Protein AF-A0AAD9PZF3-F1 (afdb_monomer)

Secondary structure (DSSP, 8-state):
--HHHHHHHHHHHHHHHHHTT-HHHHHHHHGGGS-TTGGGT--SHHHHHHHHHHTTSSBTTB-HHHHHHHHHHT-HHHHHHHHHHHHHHHHHHHHHHHHHHHHHHHT-HHHHHHHHTT----GGGGSSHHHHHHHS-GGGHHHHHHHHHHTT-HHHHHHHHHHHHHHHHHHHHHHHHHHS--

Organism: Acropora cervicornis (NCBI:txid6130)

pLDDT: mean 83.44, std 11.53, range [38.38, 97.25]

Sequence (182 aa):
MSEVTYNDLLYRISKRIDKINALEHVLYVCRGKLPHGASDTIRDTRSLFEKLEESNYLGVGSLRVLKDVLKALKEWDLHEKVENFERLRGEYEKLRETVIRVLEELNDMERLKSAVGKRKIPKERKNDVRSLVNVLRTDCLDLFRGIFTELNNDELRTALEKYQNRRTQYEACEKEEGSLVT

Nearest PDB structures (foldseek):
  6p6b-assembly1_A  TM=8.224E-01  e=5.240E-02  Homo sapiens

Solvent-accessible surface area (backbone atoms only — not comparable to full-atom values): 10473 Å² total; per-residue (Å²): 106,56,72,67,59,45,52,52,52,51,48,52,52,35,53,50,39,61,74,68,68,38,54,68,60,46,50,61,75,40,54,91,58,48,63,90,74,44,73,83,71,49,86,49,57,64,57,46,49,52,50,22,37,78,62,68,49,31,47,96,91,34,58,64,53,58,44,55,47,24,58,75,70,66,38,56,72,63,33,51,50,53,51,53,52,52,49,52,31,52,52,46,51,52,51,52,53,53,51,38,51,56,49,51,74,66,65,51,63,66,60,51,50,55,72,58,50,88,59,95,65,62,76,83,40,66,79,46,61,59,47,39,50,68,70,53,50,88,88,39,57,70,54,53,51,51,52,32,62,77,64,70,36,63,67,60,45,52,54,51,50,55,50,50,54,53,51,51,51,52,56,48,59,57,49,58,55,61,64,75,74,113

Mean predicted aligned error: 7.64 Å

InterPro domains:
  IPR001875 Death effector domain [PF01335] (6-87)
  IPR001875 Death effector domain [PS50168] (5-84)
  IPR011029 Death-like domain superfamily [G3DSA:1.10.533.10] (5-91)
  IPR011029 Death-like domain superfamily [SSF47986] (6-87)

Radius of gyration: 19.86 Å; Cα contacts (8 Å, |Δi|>4): 115; chains: 1; bounding box: 48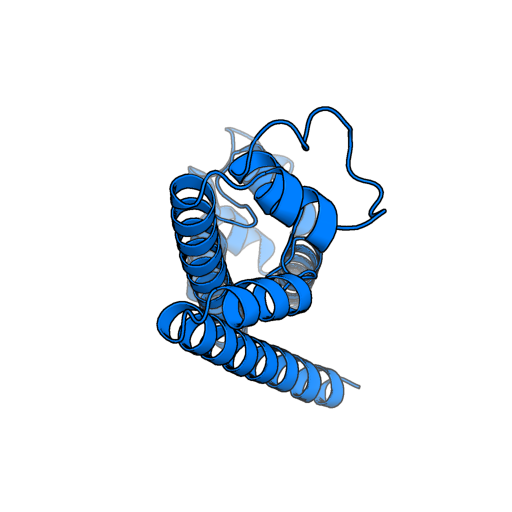×32×49 Å

Foldseek 3Di:
DDPVVVVVLLVVLQVVCVVVVCLVVLCVLCVVQAPPPLSVVDDGSVSVQVRSVVSVCDDQQHCVSVLSSCVSVVVVVSNVLSVLSNVLVVLVVVLLVVLLVVCVVVVCLVVVDVLVPPPPDPPVQSPGSNSSSVVVPPVCLVSVCVVCVVVVPVVSNVSSVVSVVSVVVSVVVVVVVVVVVD

Structure (mmCIF, N/CA/C/O backbone):
data_AF-A0AAD9PZF3-F1
#
_entry.id   AF-A0AAD9PZF3-F1
#
loop_
_atom_site.group_PDB
_atom_site.id
_atom_site.type_symbol
_atom_site.label_atom_id
_atom_site.label_alt_id
_atom_site.label_comp_id
_atom_site.label_asym_id
_atom_site.label_entity_id
_atom_site.label_seq_id
_atom_site.pdbx_PDB_ins_code
_atom_site.Cartn_x
_atom_site.Cartn_y
_atom_site.Cartn_z
_atom_site.occupancy
_atom_site.B_iso_or_equiv
_atom_site.auth_seq_id
_atom_site.auth_comp_id
_atom_site.auth_asym_id
_atom_site.auth_atom_id
_atom_site.pdbx_PDB_model_num
ATOM 1 N N . MET A 1 1 ? -0.981 -2.242 5.908 1.00 75.75 1 MET A N 1
ATOM 2 C CA . MET A 1 1 ? 0.421 -1.912 5.558 1.00 75.75 1 MET A CA 1
ATOM 3 C C . MET A 1 1 ? 0.632 -0.406 5.622 1.00 75.75 1 MET A C 1
ATOM 5 O O . MET A 1 1 ? -0.307 0.316 5.300 1.00 75.75 1 MET A O 1
ATOM 9 N N . SER A 1 2 ? 1.795 0.068 6.081 1.00 80.19 2 SER A N 1
ATOM 10 C CA . SER A 1 2 ? 2.054 1.500 6.295 1.00 80.19 2 SER A CA 1
ATOM 11 C C . SER A 1 2 ? 2.693 2.172 5.073 1.00 80.19 2 SER A C 1
ATOM 13 O O . SER A 1 2 ? 3.181 1.518 4.154 1.00 80.19 2 SER A O 1
ATOM 15 N N . GLU A 1 3 ? 2.702 3.502 5.091 1.00 84.88 3 GLU A N 1
ATOM 16 C CA . GLU A 1 3 ? 3.396 4.356 4.120 1.00 84.88 3 GLU A CA 1
ATOM 17 C C . GLU A 1 3 ? 4.915 4.118 4.120 1.00 84.88 3 GLU A C 1
ATOM 19 O O . GLU A 1 3 ? 5.545 4.114 3.071 1.00 84.88 3 GLU A O 1
ATOM 24 N N . VAL A 1 4 ? 5.488 3.798 5.285 1.00 86.38 4 VAL A N 1
ATOM 25 C CA . VAL A 1 4 ? 6.905 3.427 5.410 1.00 86.38 4 VAL A CA 1
ATOM 26 C C . VAL A 1 4 ? 7.193 2.127 4.661 1.00 86.38 4 VAL A C 1
ATOM 28 O O . VAL A 1 4 ? 8.158 2.060 3.907 1.00 86.38 4 VAL A O 1
ATOM 31 N N . THR A 1 5 ? 6.343 1.108 4.820 1.00 87.50 5 THR A N 1
ATOM 32 C CA . THR A 1 5 ? 6.525 -0.174 4.122 1.00 87.50 5 THR A CA 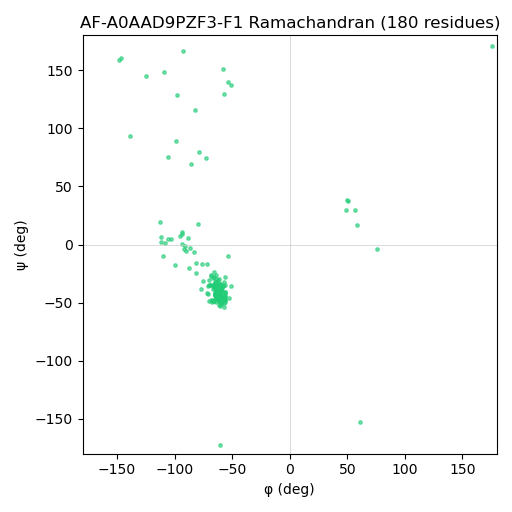1
ATOM 33 C C . THR A 1 5 ? 6.369 -0.031 2.609 1.00 87.50 5 THR A C 1
ATOM 35 O O . THR A 1 5 ? 7.067 -0.692 1.849 1.00 87.50 5 THR A O 1
ATOM 38 N N . TYR A 1 6 ? 5.476 0.851 2.162 1.00 91.62 6 TYR A N 1
ATOM 39 C CA . TYR A 1 6 ? 5.345 1.189 0.747 1.00 91.62 6 TYR A CA 1
ATOM 40 C C . TYR A 1 6 ? 6.603 1.871 0.193 1.00 91.62 6 TYR A C 1
ATOM 42 O O . TYR A 1 6 ? 7.104 1.464 -0.853 1.00 91.62 6 TYR A O 1
ATOM 50 N N . ASN A 1 7 ? 7.150 2.854 0.912 1.00 92.06 7 ASN A N 1
ATOM 51 C CA . ASN A 1 7 ? 8.365 3.554 0.492 1.00 92.06 7 ASN A CA 1
ATOM 52 C C . ASN A 1 7 ? 9.579 2.613 0.431 1.00 92.06 7 ASN A C 1
ATOM 54 O O . ASN A 1 7 ? 10.382 2.710 -0.494 1.00 92.06 7 ASN A O 1
ATOM 58 N N . ASP A 1 8 ? 9.695 1.676 1.376 1.00 91.62 8 ASP A N 1
ATOM 59 C CA . ASP A 1 8 ? 10.728 0.633 1.337 1.00 91.62 8 ASP A CA 1
ATOM 60 C C . ASP A 1 8 ? 10.573 -0.279 0.107 1.00 91.62 8 ASP A C 1
ATOM 62 O O . ASP A 1 8 ? 11.542 -0.539 -0.607 1.00 91.62 8 ASP A O 1
ATOM 66 N N . LEU A 1 9 ? 9.343 -0.698 -0.212 1.00 92.94 9 LEU A N 1
ATOM 67 C CA . LEU A 1 9 ? 9.057 -1.494 -1.407 1.00 92.94 9 LEU A CA 1
ATOM 68 C C . LEU A 1 9 ? 9.447 -0.749 -2.695 1.00 92.94 9 LEU A C 1
ATOM 70 O O . LEU A 1 9 ? 10.125 -1.323 -3.551 1.00 92.94 9 LEU A O 1
ATOM 74 N N . LEU A 1 10 ? 9.085 0.535 -2.818 1.00 95.31 10 LEU A N 1
ATOM 75 C CA . LEU A 1 10 ? 9.505 1.375 -3.945 1.00 95.31 10 LEU A CA 1
ATOM 76 C C . LEU A 1 10 ? 11.025 1.474 -4.046 1.00 95.31 10 LEU A C 1
ATOM 78 O O . LEU A 1 10 ? 11.578 1.333 -5.136 1.00 95.31 10 LEU A O 1
ATOM 82 N N . TYR A 1 11 ? 11.705 1.681 -2.920 1.00 94.12 11 TYR A N 1
ATOM 83 C CA . TYR A 1 11 ? 13.159 1.767 -2.883 1.00 94.12 11 TYR A CA 1
ATOM 84 C C . TYR A 1 11 ? 13.818 0.479 -3.396 1.00 94.12 11 TYR A C 1
ATOM 86 O O . TYR A 1 11 ? 14.710 0.539 -4.245 1.00 94.12 11 TYR A O 1
ATOM 94 N N . ARG A 1 12 ? 13.351 -0.692 -2.949 1.00 93.25 12 ARG A N 1
ATOM 95 C CA . ARG A 1 12 ? 13.875 -1.990 -3.405 1.00 93.25 12 ARG A CA 1
ATOM 96 C C . ARG A 1 12 ? 13.654 -2.210 -4.898 1.00 93.25 12 ARG A C 1
ATOM 98 O O . ARG A 1 12 ? 14.577 -2.635 -5.594 1.00 93.25 12 ARG A O 1
ATOM 105 N N . ILE A 1 13 ? 12.463 -1.884 -5.400 1.00 95.31 13 ILE A N 1
ATOM 106 C CA . ILE A 1 13 ? 12.151 -1.983 -6.831 1.00 95.31 13 ILE A CA 1
ATOM 107 C C . ILE A 1 13 ? 13.039 -1.025 -7.634 1.00 95.31 13 ILE A C 1
ATOM 109 O O . ILE A 1 13 ? 13.626 -1.441 -8.632 1.00 95.31 13 ILE A O 1
ATOM 113 N N . SER A 1 14 ? 13.206 0.219 -7.175 1.00 95.12 14 SER A N 1
ATOM 114 C CA . SER A 1 14 ? 14.093 1.201 -7.810 1.00 95.12 14 SER A CA 1
ATOM 115 C C . SER A 1 14 ? 15.519 0.671 -7.902 1.00 95.12 14 SER A C 1
ATOM 117 O O . SER A 1 14 ? 16.095 0.628 -8.986 1.00 95.12 14 SER A O 1
ATOM 119 N N . LYS A 1 15 ? 16.069 0.176 -6.786 1.00 94.44 15 LYS A N 1
ATOM 120 C CA . LYS A 1 15 ? 17.411 -0.416 -6.753 1.00 94.44 15 LYS A CA 1
ATOM 121 C C . LYS A 1 15 ? 17.555 -1.596 -7.699 1.00 94.44 15 LYS A C 1
ATOM 123 O O . LYS A 1 15 ? 18.616 -1.761 -8.300 1.00 94.44 15 LYS A O 1
ATOM 128 N N . ARG A 1 16 ? 16.518 -2.423 -7.835 1.00 94.62 16 ARG A N 1
ATOM 129 C CA . ARG A 1 16 ? 16.548 -3.547 -8.765 1.00 94.62 16 ARG A CA 1
ATOM 130 C C . ARG A 1 16 ? 16.587 -3.076 -10.214 1.00 94.62 16 ARG A C 1
ATOM 132 O O . ARG A 1 16 ? 17.447 -3.558 -10.942 1.00 94.62 16 ARG A O 1
ATOM 139 N N . ILE A 1 17 ? 15.717 -2.140 -10.599 1.00 95.31 17 ILE A N 1
ATOM 140 C CA . ILE A 1 17 ? 15.666 -1.562 -11.953 1.00 95.31 17 ILE A CA 1
ATOM 141 C C . ILE A 1 17 ? 17.013 -0.937 -12.322 1.00 95.31 17 ILE A C 1
ATOM 143 O O . ILE A 1 17 ? 17.533 -1.219 -13.404 1.00 95.31 17 ILE A O 1
ATOM 147 N N . ASP A 1 18 ? 17.603 -0.164 -11.407 1.00 93.25 18 ASP A N 1
ATOM 148 C CA . ASP A 1 18 ? 18.91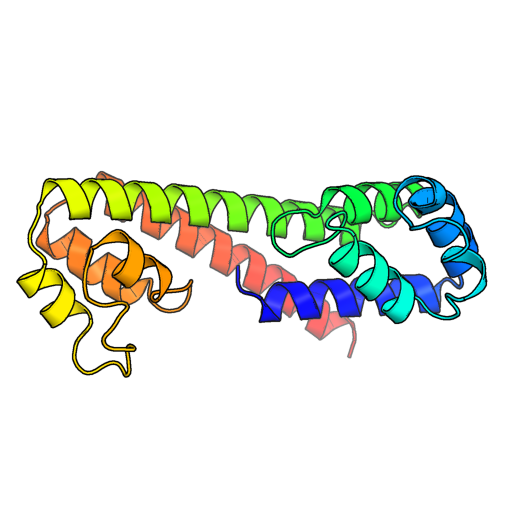9 0.448 -11.602 1.00 93.25 18 ASP A CA 1
ATOM 149 C C . ASP A 1 18 ? 20.004 -0.630 -11.766 1.00 93.25 18 ASP A C 1
ATOM 151 O O . ASP A 1 18 ? 20.813 -0.567 -12.686 1.00 93.25 18 ASP A O 1
ATOM 155 N N . LYS A 1 19 ? 19.988 -1.681 -10.930 1.00 94.38 19 LYS A N 1
ATOM 156 C CA . LYS A 1 19 ? 20.954 -2.795 -10.995 1.00 94.38 19 LYS A CA 1
ATOM 157 C C . LYS A 1 19 ? 20.918 -3.539 -12.332 1.00 94.38 19 LYS A C 1
ATOM 159 O O . LYS A 1 19 ? 21.957 -4.026 -12.773 1.00 94.38 19 LYS A O 1
ATOM 164 N N . ILE A 1 20 ? 19.745 -3.670 -12.949 1.00 95.00 20 ILE A N 1
ATOM 165 C CA . ILE A 1 20 ? 19.590 -4.330 -14.255 1.00 95.00 20 ILE A CA 1
ATOM 166 C C . ILE A 1 20 ? 19.608 -3.340 -15.431 1.00 95.00 20 ILE A C 1
ATOM 168 O O . ILE A 1 20 ? 19.354 -3.749 -16.560 1.00 95.00 20 ILE A O 1
ATOM 172 N N . ASN A 1 21 ? 19.903 -2.056 -15.181 1.00 94.62 21 ASN A N 1
ATOM 173 C CA . ASN A 1 21 ? 19.924 -0.976 -16.173 1.00 94.62 21 ASN A CA 1
ATOM 174 C C . ASN A 1 21 ? 18.650 -0.907 -17.038 1.00 94.62 21 ASN A C 1
ATOM 176 O O . ASN A 1 21 ? 18.711 -0.629 -18.233 1.00 94.62 21 ASN A O 1
ATOM 180 N N . ALA A 1 22 ? 17.480 -1.172 -16.450 1.00 95.62 22 ALA A N 1
ATOM 181 C CA . ALA A 1 22 ? 16.234 -1.306 -17.209 1.00 95.62 22 ALA A CA 1
ATOM 182 C C . ALA A 1 22 ? 15.410 -0.0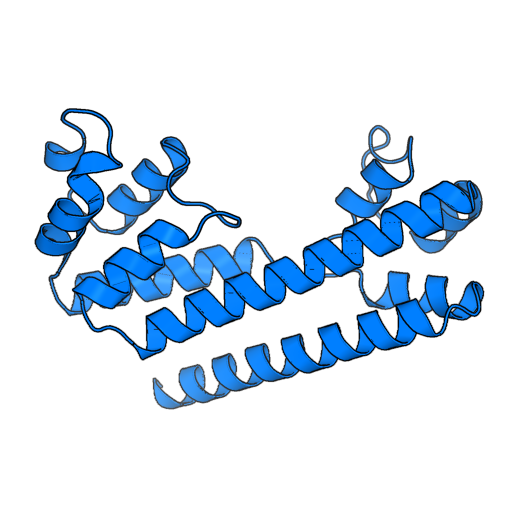14 -17.321 1.00 95.62 22 ALA A C 1
ATOM 184 O O . ALA A 1 22 ? 14.280 -0.065 -17.803 1.00 95.62 22 ALA A O 1
ATOM 185 N N . LEU A 1 23 ? 15.941 1.138 -16.898 1.00 94.56 23 LEU A N 1
ATOM 186 C CA . LEU A 1 23 ? 15.192 2.399 -16.841 1.00 94.56 23 LEU A CA 1
ATOM 187 C C . LEU A 1 23 ? 14.504 2.752 -18.171 1.00 94.56 23 LEU A C 1
ATOM 189 O O . LEU A 1 23 ? 13.319 3.073 -18.168 1.00 94.56 23 LEU A O 1
ATOM 193 N N . GLU A 1 24 ? 15.200 2.634 -19.305 1.00 92.69 24 GLU A N 1
ATOM 194 C CA . GLU A 1 24 ? 14.620 2.920 -20.628 1.00 92.69 24 GLU A CA 1
ATOM 195 C C . GLU A 1 24 ? 13.434 2.003 -20.958 1.00 92.69 24 GLU A C 1
ATOM 197 O O . GLU A 1 24 ? 12.395 2.456 -21.444 1.00 92.69 24 GLU A O 1
ATOM 202 N N . HIS A 1 25 ? 13.549 0.712 -20.635 1.00 94.44 25 HIS A N 1
ATOM 203 C CA . HIS A 1 25 ? 12.461 -0.243 -20.826 1.00 94.44 25 HIS A CA 1
ATOM 204 C C . HIS A 1 25 ? 11.265 0.108 -19.930 1.00 94.44 25 HIS A C 1
ATOM 206 O O . HIS A 1 25 ? 10.121 0.099 -20.388 1.00 94.44 25 HIS A O 1
ATOM 212 N N . VAL A 1 26 ? 11.510 0.493 -18.675 1.00 94.44 26 VAL A N 1
ATOM 213 C CA . VAL A 1 26 ? 10.447 0.920 -17.756 1.00 94.44 26 VAL A CA 1
ATOM 214 C C . VAL A 1 26 ? 9.775 2.208 -18.240 1.00 94.44 26 VAL A C 1
ATOM 216 O O . VAL A 1 26 ? 8.545 2.286 -18.237 1.00 94.44 26 VAL A O 1
ATOM 219 N N . LEU A 1 27 ? 10.540 3.194 -18.718 1.00 93.06 27 LEU A N 1
ATOM 220 C CA . LEU A 1 27 ? 9.998 4.415 -19.324 1.00 93.06 27 LEU A CA 1
ATOM 221 C C . LEU A 1 27 ? 9.075 4.088 -20.499 1.00 93.06 27 LEU A C 1
ATOM 223 O O . LEU A 1 27 ? 7.976 4.637 -20.592 1.00 93.06 27 LEU A O 1
ATOM 227 N N . TYR A 1 28 ? 9.474 3.140 -21.349 1.00 91.31 28 TYR A N 1
ATOM 228 C CA . TYR A 1 28 ? 8.651 2.685 -22.465 1.00 91.31 28 TYR A CA 1
ATOM 229 C C . TYR A 1 28 ? 7.338 2.040 -21.999 1.00 91.31 28 TYR A C 1
ATOM 231 O O . TYR A 1 28 ? 6.268 2.373 -22.515 1.00 91.31 28 TYR A O 1
ATOM 239 N N . VAL A 1 29 ? 7.392 1.164 -20.990 1.00 92.50 29 VAL A N 1
ATOM 240 C CA . VAL A 1 29 ? 6.202 0.535 -20.383 1.00 92.50 29 VAL A CA 1
ATOM 241 C C . VAL A 1 29 ? 5.269 1.584 -19.759 1.00 92.50 29 VAL A C 1
ATOM 243 O O . VAL A 1 29 ? 4.044 1.454 -19.821 1.00 92.50 29 VAL A O 1
ATOM 246 N N . CYS A 1 30 ? 5.830 2.657 -19.199 1.00 91.88 30 CYS A N 1
ATOM 247 C CA . CYS A 1 30 ? 5.095 3.727 -18.528 1.00 91.88 30 CYS A CA 1
ATOM 248 C C . CYS A 1 30 ? 4.683 4.896 -19.440 1.00 91.88 30 CYS A C 1
ATOM 250 O O . CYS A 1 30 ? 3.997 5.798 -18.965 1.00 91.88 30 CYS A O 1
ATOM 252 N N . ARG A 1 31 ? 5.022 4.889 -20.737 1.00 87.81 31 ARG A N 1
ATOM 253 C CA . ARG A 1 31 ? 4.850 6.042 -21.649 1.00 87.81 31 ARG A CA 1
ATOM 254 C C . ARG A 1 31 ? 3.451 6.675 -21.664 1.00 87.81 31 ARG A C 1
ATOM 256 O O . ARG A 1 31 ? 3.326 7.881 -21.806 1.00 87.81 31 ARG A O 1
ATOM 263 N N . GLY A 1 32 ? 2.392 5.874 -21.518 1.00 85.50 32 GLY A N 1
ATOM 264 C CA . GLY A 1 32 ? 0.997 6.348 -21.528 1.00 85.50 32 GLY A CA 1
ATOM 265 C C . GLY A 1 32 ? 0.475 6.816 -20.166 1.00 85.50 32 GLY A C 1
ATOM 266 O O . GLY A 1 32 ? -0.673 7.232 -20.062 1.00 85.50 32 GLY A O 1
ATOM 267 N N . LYS A 1 33 ? 1.297 6.695 -19.121 1.00 87.38 33 LYS A N 1
ATOM 268 C CA . LYS A 1 33 ? 0.988 7.019 -17.719 1.00 87.38 33 LYS A CA 1
ATOM 269 C C . LYS A 1 33 ? 1.782 8.240 -17.236 1.00 87.38 33 LYS A C 1
ATOM 271 O O . LYS A 1 33 ? 1.701 8.609 -16.071 1.00 87.38 33 LYS A O 1
ATOM 276 N N . LEU A 1 34 ? 2.578 8.842 -18.116 1.00 84.38 34 LEU A N 1
ATOM 277 C CA . LEU A 1 34 ? 3.395 10.011 -17.827 1.00 84.38 34 LEU A CA 1
ATOM 278 C C . LEU A 1 34 ? 2.826 11.241 -18.546 1.00 84.38 34 LEU A C 1
ATOM 280 O O . LEU A 1 34 ? 2.263 11.102 -19.636 1.00 84.38 34 LEU A O 1
ATOM 284 N N . PRO A 1 35 ? 2.978 12.448 -17.973 1.00 78.38 35 PRO A N 1
ATOM 285 C CA . PRO A 1 35 ? 2.661 13.686 -18.674 1.00 78.38 35 PRO A CA 1
ATOM 286 C C . PRO A 1 35 ? 3.466 13.812 -19.974 1.00 78.38 35 PRO A C 1
ATOM 288 O O . PRO A 1 35 ? 4.591 13.317 -20.078 1.00 78.38 35 PRO A O 1
ATOM 291 N N . HIS A 1 36 ? 2.905 14.501 -20.969 1.00 76.69 36 HIS A N 1
ATOM 292 C CA . HIS A 1 36 ? 3.574 14.702 -22.255 1.00 76.69 36 HIS A CA 1
ATOM 293 C C . HIS A 1 36 ? 4.939 15.389 -22.062 1.00 76.69 36 HIS A C 1
ATOM 295 O O . HIS A 1 36 ? 5.029 16.392 -21.356 1.00 76.69 36 HIS A O 1
ATOM 301 N N . GLY A 1 37 ? 6.002 14.830 -22.649 1.00 71.12 37 GLY A N 1
ATOM 302 C CA . GLY A 1 37 ? 7.378 15.330 -22.507 1.00 71.12 37 GLY A CA 1
ATOM 303 C C . GLY A 1 37 ? 8.069 15.012 -21.171 1.00 71.12 37 GLY A C 1
ATOM 304 O O . GLY A 1 37 ? 9.251 15.304 -21.018 1.00 71.12 37 GLY A O 1
ATOM 305 N N . ALA A 1 38 ? 7.392 14.380 -20.201 1.00 75.88 38 ALA A N 1
ATOM 306 C CA . ALA A 1 38 ? 8.021 14.032 -18.923 1.00 75.88 38 ALA A CA 1
ATOM 307 C C . ALA A 1 38 ? 9.119 12.969 -19.086 1.00 75.88 38 ALA A C 1
ATOM 309 O O . ALA A 1 38 ? 10.142 13.038 -18.406 1.00 75.88 38 ALA A O 1
ATOM 310 N N . SER A 1 39 ? 8.942 12.025 -20.017 1.00 73.94 39 SER A N 1
ATOM 311 C CA . SER A 1 39 ? 9.915 10.961 -20.297 1.00 73.94 39 SER A CA 1
ATOM 312 C C . SER A 1 39 ? 11.304 11.490 -20.663 1.00 73.94 39 SER A C 1
ATOM 314 O O . SER A 1 39 ? 12.287 10.878 -20.265 1.00 73.94 39 SER A O 1
ATOM 316 N N . ASP A 1 40 ? 11.392 12.649 -21.322 1.00 75.38 40 ASP A N 1
ATOM 317 C CA . ASP A 1 40 ? 12.666 13.242 -21.759 1.00 75.38 40 ASP A CA 1
ATOM 318 C C . ASP A 1 40 ? 13.448 13.886 -20.599 1.00 75.38 40 ASP A C 1
ATOM 320 O O . ASP A 1 40 ? 14.646 14.156 -20.698 1.00 75.38 40 ASP A O 1
ATOM 324 N N . THR A 1 41 ? 12.769 14.137 -19.476 1.00 83.50 41 THR A N 1
ATOM 325 C CA . THR A 1 41 ? 13.352 14.761 -18.277 1.00 83.50 41 THR A CA 1
ATOM 326 C C . THR A 1 41 ? 13.733 13.755 -17.193 1.00 83.50 41 THR A C 1
ATOM 328 O O . THR A 1 41 ? 14.525 14.081 -16.308 1.00 83.50 41 THR A O 1
ATOM 331 N N . ILE A 1 42 ? 13.200 12.532 -17.257 1.00 88.56 42 ILE A N 1
ATOM 332 C CA . ILE A 1 42 ? 13.410 11.498 -16.242 1.00 88.56 42 ILE A CA 1
ATOM 333 C C . ILE A 1 42 ? 14.750 10.803 -16.495 1.00 88.56 42 ILE A C 1
ATOM 335 O O . ILE A 1 42 ? 14.936 10.140 -17.511 1.00 88.56 42 ILE A O 1
ATOM 339 N N . ARG A 1 43 ? 15.684 10.945 -15.547 1.00 87.38 43 ARG A N 1
ATOM 340 C CA . ARG A 1 43 ? 17.051 10.395 -15.647 1.00 87.38 43 ARG A CA 1
ATOM 341 C C . ARG A 1 43 ? 17.333 9.235 -14.702 1.00 87.38 43 ARG A C 1
ATOM 343 O O . ARG A 1 43 ? 18.369 8.591 -14.826 1.00 87.38 43 ARG A O 1
ATOM 350 N N . ASP A 1 44 ? 16.432 8.977 -13.765 1.00 91.06 44 ASP A N 1
ATOM 351 C CA . ASP A 1 44 ? 16.580 7.933 -12.761 1.00 91.06 44 ASP A CA 1
ATOM 352 C C . ASP A 1 44 ? 15.217 7.346 -12.371 1.00 91.06 44 ASP A C 1
ATOM 354 O O . ASP A 1 44 ? 14.159 7.959 -12.567 1.00 91.06 44 ASP A O 1
ATOM 358 N N . THR A 1 45 ? 15.246 6.131 -11.823 1.00 93.44 45 THR A N 1
ATOM 359 C CA . THR A 1 45 ? 14.040 5.375 -11.466 1.00 93.44 45 THR A CA 1
ATOM 360 C C . THR A 1 45 ? 13.239 6.034 -10.341 1.00 93.44 45 THR A C 1
ATOM 362 O O . THR A 1 45 ? 12.015 5.910 -10.295 1.00 93.44 45 THR A O 1
ATOM 365 N N . ARG A 1 46 ? 13.896 6.784 -9.452 1.00 92.06 46 ARG A N 1
ATOM 366 C CA . ARG A 1 46 ? 13.210 7.507 -8.380 1.00 92.06 46 ARG A CA 1
ATOM 367 C C . ARG A 1 46 ? 12.350 8.636 -8.950 1.00 92.06 46 ARG A C 1
ATOM 369 O O . ARG A 1 46 ? 11.162 8.694 -8.647 1.00 92.06 46 ARG A O 1
ATOM 376 N N . SER A 1 47 ? 12.917 9.468 -9.820 1.00 92.38 47 SER A N 1
ATOM 377 C CA . SER A 1 47 ? 12.208 10.544 -10.520 1.00 92.38 47 SER A CA 1
ATOM 378 C C . SER A 1 47 ? 11.022 10.008 -11.331 1.00 92.38 47 SER A C 1
ATOM 380 O O . SER A 1 47 ? 9.968 10.642 -11.396 1.00 92.38 47 SER A O 1
ATOM 382 N N . LEU A 1 48 ? 11.157 8.811 -11.919 1.00 93.94 48 LEU A N 1
ATOM 383 C CA . LEU A 1 48 ? 10.047 8.127 -12.582 1.00 93.94 48 LEU A CA 1
ATOM 384 C C . LEU A 1 48 ? 8.891 7.835 -11.615 1.00 93.94 48 LEU A C 1
ATOM 386 O O . LEU A 1 48 ? 7.736 8.110 -11.939 1.00 93.94 48 LEU A O 1
ATOM 390 N N . PHE A 1 49 ? 9.187 7.252 -10.452 1.00 94.88 49 PHE A N 1
ATOM 391 C CA . PHE A 1 49 ? 8.161 6.904 -9.469 1.00 94.88 49 PHE A CA 1
ATOM 392 C C . PHE A 1 49 ? 7.475 8.145 -8.906 1.00 94.88 49 PHE A C 1
ATOM 394 O O . PHE A 1 49 ? 6.248 8.177 -8.897 1.00 94.88 49 PHE A O 1
ATOM 401 N N . GLU A 1 50 ? 8.231 9.193 -8.575 1.00 92.75 50 GLU A N 1
ATOM 402 C CA . GLU A 1 50 ? 7.676 10.476 -8.122 1.00 92.75 50 GLU A CA 1
ATOM 403 C C . GLU A 1 50 ? 6.696 11.054 -9.164 1.00 92.75 50 GLU A C 1
ATOM 405 O O . GLU A 1 50 ? 5.575 11.437 -8.830 1.00 92.75 50 GLU A O 1
ATOM 410 N N . LYS A 1 51 ? 7.041 11.022 -10.461 1.00 92.44 51 LYS A N 1
ATOM 411 C CA . LYS A 1 51 ? 6.141 11.493 -11.534 1.00 92.44 51 LYS A CA 1
ATOM 412 C C . LYS A 1 51 ? 4.879 10.650 -11.692 1.00 92.44 51 LYS A C 1
ATOM 414 O O . LYS A 1 51 ? 3.810 11.188 -11.999 1.00 92.44 51 LYS A O 1
ATOM 419 N N . LEU A 1 52 ? 4.984 9.336 -11.509 1.00 93.75 52 LEU A N 1
ATOM 420 C CA . LEU A 1 52 ? 3.823 8.448 -11.534 1.00 93.75 52 LEU A CA 1
ATOM 421 C C . LEU A 1 52 ? 2.905 8.693 -10.331 1.00 93.75 52 LEU A C 1
ATOM 423 O O . LEU A 1 52 ? 1.686 8.598 -10.485 1.00 93.75 52 LEU A O 1
ATOM 427 N N . GLU A 1 53 ? 3.466 9.032 -9.169 1.00 94.06 53 GLU A N 1
ATOM 428 C CA . GLU A 1 53 ? 2.708 9.412 -7.974 1.00 94.06 53 GLU A CA 1
ATOM 429 C C . GLU A 1 53 ? 1.999 10.755 -8.149 1.00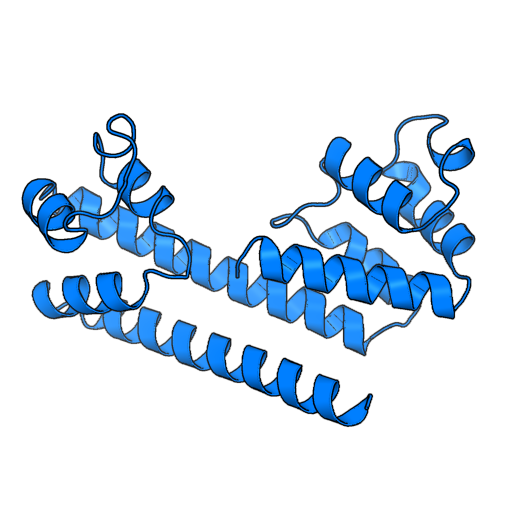 94.06 53 GLU A C 1
ATOM 431 O O . GLU A 1 53 ? 0.791 10.838 -7.935 1.00 94.06 53 GLU A O 1
ATOM 436 N N . GLU A 1 54 ? 2.702 11.778 -8.646 1.00 91.50 54 GLU A N 1
ATOM 437 C CA . GLU A 1 54 ? 2.114 13.082 -8.991 1.00 91.50 54 GLU A CA 1
ATOM 438 C C . GLU A 1 54 ? 0.956 12.949 -9.993 1.00 91.50 54 GLU A C 1
ATOM 440 O O . GLU A 1 54 ? -0.033 13.681 -9.929 1.00 91.50 54 GLU A O 1
ATOM 445 N N . SER A 1 55 ? 1.062 11.984 -10.908 1.00 90.19 55 SER A N 1
ATOM 446 C CA . SER A 1 55 ? 0.050 11.703 -11.929 1.00 90.19 55 SER A CA 1
ATOM 447 C C . SER A 1 55 ? -1.033 10.715 -11.462 1.00 90.19 55 SER A C 1
ATOM 449 O O . SER A 1 55 ? -1.875 10.318 -12.265 1.00 90.19 55 SER A O 1
ATOM 451 N N . ASN A 1 56 ? -1.033 10.310 -10.183 1.00 90.75 56 ASN A N 1
ATOM 452 C CA . ASN A 1 56 ? -1.956 9.340 -9.570 1.00 90.75 56 ASN A CA 1
ATOM 453 C C . ASN A 1 56 ? -1.970 7.936 -10.210 1.00 90.75 56 ASN A C 1
ATOM 455 O O . ASN A 1 56 ? -2.888 7.143 -9.984 1.00 90.75 56 ASN A O 1
ATOM 459 N N . TYR A 1 57 ? -0.953 7.593 -10.999 1.00 92.62 57 TYR A N 1
ATOM 460 C CA . TYR A 1 57 ? -0.795 6.257 -11.576 1.00 92.62 57 TYR A CA 1
ATOM 461 C C . TYR A 1 57 ? -0.051 5.303 -10.646 1.00 92.62 57 TYR A C 1
ATOM 463 O O . TYR A 1 57 ? -0.177 4.085 -10.783 1.00 92.62 57 TYR A O 1
ATOM 471 N N . LEU A 1 58 ? 0.694 5.849 -9.693 1.00 94.75 58 LEU A N 1
ATOM 472 C CA . LEU A 1 58 ? 1.362 5.115 -8.638 1.00 94.75 58 LEU A CA 1
ATOM 473 C C . LEU A 1 58 ? 0.937 5.686 -7.290 1.00 94.75 58 LEU A C 1
ATOM 475 O O . LEU A 1 58 ? 0.677 6.875 -7.148 1.00 94.75 58 LEU A O 1
ATOM 479 N N . GLY A 1 59 ? 0.817 4.825 -6.297 1.00 93.19 59 GLY A N 1
ATOM 480 C CA . GLY A 1 59 ? 0.570 5.256 -4.942 1.00 93.19 59 GLY A CA 1
ATOM 481 C C . GLY A 1 59 ? 0.382 4.072 -4.029 1.00 93.19 59 GLY A C 1
ATOM 482 O O . GLY A 1 59 ? 0.178 2.933 -4.447 1.00 93.19 59 GLY A O 1
ATOM 483 N N . VAL A 1 60 ? 0.346 4.369 -2.742 1.00 89.88 60 VAL A N 1
ATOM 484 C CA . VAL A 1 60 ? 0.213 3.371 -1.686 1.00 89.88 60 VAL A CA 1
ATOM 485 C C . VAL A 1 60 ? -1.042 2.481 -1.861 1.00 89.88 60 VAL A C 1
ATOM 487 O O . VAL A 1 60 ? -1.049 1.329 -1.425 1.00 89.88 60 VAL A O 1
ATOM 490 N N . GLY A 1 61 ? -2.101 3.004 -2.495 1.00 86.94 61 GLY A N 1
ATOM 491 C CA . GLY A 1 61 ? -3.334 2.284 -2.852 1.00 86.94 61 GLY A CA 1
ATOM 492 C C . GLY A 1 61 ? -3.481 1.944 -4.343 1.00 86.94 61 GLY A C 1
ATOM 493 O O . GLY A 1 61 ? -4.526 1.439 -4.737 1.00 86.94 61 GLY A O 1
ATOM 494 N N . SER A 1 62 ? -2.472 2.231 -5.169 1.00 90.12 62 SER A N 1
ATOM 495 C CA . SER A 1 62 ? -2.480 2.014 -6.619 1.00 90.12 62 SER A CA 1
ATOM 496 C C . SER A 1 62 ? -1.126 1.468 -7.077 1.00 90.12 62 SER A C 1
ATOM 498 O O . SER A 1 62 ? -0.190 2.216 -7.351 1.00 90.12 62 SER A O 1
ATOM 500 N N . LEU A 1 63 ? -1.014 0.139 -7.158 1.00 94.50 63 LEU A N 1
ATOM 501 C CA . LEU A 1 63 ? 0.248 -0.552 -7.476 1.00 94.50 63 LEU A CA 1
ATOM 502 C C . LEU A 1 63 ? 0.231 -1.235 -8.845 1.00 94.50 63 LEU A C 1
ATOM 504 O O . LEU A 1 63 ? 1.163 -1.954 -9.207 1.00 94.50 63 LEU A O 1
ATOM 508 N N . ARG A 1 64 ? -0.826 -1.019 -9.635 1.00 93.94 64 ARG A N 1
ATOM 509 C CA . ARG A 1 64 ? -1.001 -1.665 -10.942 1.00 93.94 64 ARG A CA 1
ATOM 510 C C . ARG A 1 64 ? 0.183 -1.409 -11.872 1.00 93.94 64 ARG A C 1
ATOM 512 O O . ARG A 1 64 ? 0.634 -2.329 -12.543 1.00 93.94 64 ARG A O 1
ATOM 519 N N . VAL A 1 65 ? 0.711 -0.186 -11.873 1.00 94.56 65 VAL A N 1
ATOM 520 C CA . VAL A 1 65 ? 1.853 0.182 -12.717 1.00 94.56 65 VAL A CA 1
ATOM 521 C C . VAL A 1 65 ? 3.115 -0.576 -12.330 1.00 94.56 65 VAL A C 1
ATOM 523 O O . VAL A 1 65 ? 3.789 -1.077 -13.223 1.00 94.56 65 VAL A O 1
ATOM 526 N N . LEU A 1 66 ? 3.398 -0.736 -11.034 1.00 95.50 66 LEU A N 1
ATOM 527 C CA . LEU A 1 66 ? 4.537 -1.540 -10.584 1.00 95.50 66 LEU A CA 1
ATOM 528 C C . LEU A 1 66 ? 4.393 -2.996 -11.016 1.00 95.50 66 LEU A C 1
ATOM 530 O O . LEU A 1 66 ? 5.359 -3.579 -11.493 1.00 95.50 66 LEU A O 1
ATOM 534 N N . LYS A 1 67 ? 3.191 -3.574 -10.913 1.00 96.06 67 LYS A N 1
ATOM 535 C CA . LYS A 1 67 ? 2.945 -4.949 -11.371 1.00 96.06 67 LYS A CA 1
ATOM 536 C C . LYS A 1 67 ? 3.212 -5.103 -12.868 1.00 96.06 67 LYS A C 1
ATOM 538 O O . LYS A 1 67 ? 3.911 -6.031 -13.261 1.00 96.06 67 LYS A O 1
ATOM 543 N N . ASP A 1 68 ? 2.714 -4.183 -13.696 1.00 95.56 68 ASP A N 1
ATOM 544 C CA . ASP A 1 68 ? 2.965 -4.201 -15.145 1.00 95.56 68 ASP A CA 1
ATOM 545 C C . ASP A 1 68 ? 4.471 -4.109 -15.458 1.00 95.56 68 ASP A C 1
ATOM 547 O O . ASP A 1 68 ? 4.983 -4.870 -16.279 1.00 95.56 68 ASP A O 1
ATOM 551 N N . VAL A 1 69 ? 5.185 -3.210 -14.770 1.00 96.06 69 VAL A N 1
ATOM 552 C CA . VAL A 1 69 ? 6.638 -3.029 -14.908 1.00 96.06 69 VAL A CA 1
ATOM 553 C C . VAL A 1 69 ? 7.386 -4.303 -14.525 1.00 96.06 69 VAL A C 1
ATOM 555 O O . VAL A 1 69 ? 8.180 -4.808 -15.312 1.00 96.06 69 VAL A O 1
ATOM 558 N N . LEU A 1 70 ? 7.110 -4.867 -13.351 1.00 97.25 70 LEU A N 1
ATOM 559 C CA . LEU A 1 70 ? 7.801 -6.059 -12.862 1.00 97.25 70 LEU A CA 1
ATOM 560 C C . LEU A 1 70 ? 7.530 -7.281 -13.749 1.00 97.25 70 LEU A C 1
ATOM 562 O O . LEU A 1 70 ? 8.450 -8.051 -14.012 1.00 97.25 70 LEU A O 1
ATOM 566 N N . LYS A 1 71 ? 6.316 -7.415 -14.304 1.00 96.50 71 LYS A N 1
ATOM 567 C CA . LYS A 1 71 ? 6.012 -8.432 -15.327 1.00 96.50 71 LYS A CA 1
ATOM 568 C C . LYS A 1 71 ? 6.832 -8.235 -16.598 1.00 96.50 71 LYS A C 1
ATOM 570 O O . LYS A 1 71 ? 7.387 -9.203 -17.112 1.00 96.50 71 LYS A O 1
ATOM 575 N N . ALA A 1 72 ? 6.928 -7.003 -17.103 1.00 96.25 72 ALA A N 1
ATOM 576 C CA . ALA A 1 72 ? 7.712 -6.695 -18.302 1.00 96.25 72 ALA A CA 1
ATOM 577 C C . ALA A 1 72 ? 9.210 -6.988 -18.106 1.00 96.25 72 ALA A C 1
ATOM 579 O O . ALA A 1 72 ? 9.878 -7.466 -19.023 1.00 96.25 72 ALA A O 1
ATOM 580 N N . LEU A 1 73 ? 9.717 -6.763 -16.892 1.00 95.62 73 LEU A N 1
ATOM 581 C CA . LEU A 1 73 ? 11.095 -7.064 -16.501 1.00 95.62 73 LEU A CA 1
ATOM 582 C C . LEU A 1 73 ? 11.316 -8.525 -16.081 1.00 95.62 73 LEU A C 1
ATOM 584 O O . LEU A 1 73 ? 12.458 -8.921 -15.875 1.00 95.62 73 LEU A O 1
ATOM 588 N N . LYS A 1 74 ? 10.249 -9.333 -15.984 1.00 95.94 74 LYS A N 1
ATOM 589 C CA . LYS A 1 74 ? 10.267 -10.713 -15.463 1.00 95.94 74 LYS A CA 1
ATOM 590 C C . LYS A 1 74 ? 10.821 -10.818 -14.032 1.00 95.94 74 LYS A C 1
ATOM 592 O O . LYS A 1 74 ? 11.382 -11.841 -13.650 1.00 95.94 74 LYS A O 1
ATOM 597 N N . GLU A 1 75 ? 10.639 -9.770 -13.235 1.00 96.25 75 GLU A N 1
ATOM 598 C C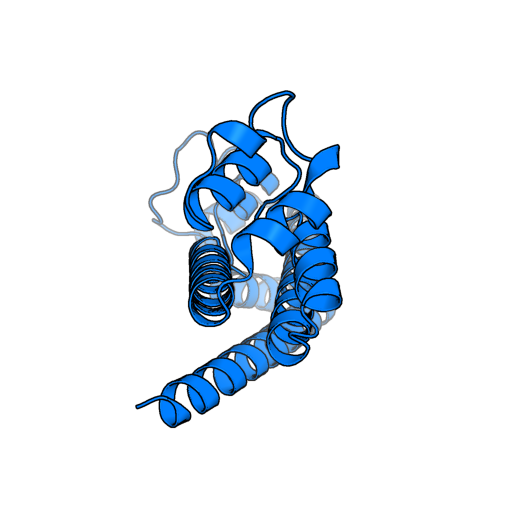A . GLU A 1 75 ? 11.026 -9.701 -11.822 1.00 96.25 75 GLU A CA 1
ATOM 599 C C . GLU A 1 75 ? 9.909 -10.295 -10.950 1.00 96.25 75 GLU A C 1
ATOM 601 O O . GLU A 1 75 ? 9.180 -9.578 -10.260 1.00 96.25 75 GLU A O 1
ATOM 606 N N . TRP A 1 76 ? 9.732 -11.617 -11.038 1.00 94.50 76 TRP A N 1
ATOM 607 C CA . TRP A 1 76 ? 8.607 -12.334 -10.424 1.00 94.50 76 TRP A CA 1
ATOM 608 C C . TRP A 1 76 ? 8.597 -12.260 -8.895 1.00 94.50 76 TRP A C 1
ATOM 610 O O . TRP A 1 76 ? 7.536 -12.036 -8.318 1.00 94.50 76 TRP A O 1
ATOM 620 N N . ASP A 1 77 ? 9.761 -12.337 -8.250 1.00 91.81 77 ASP A N 1
ATOM 621 C CA . ASP A 1 77 ? 9.861 -12.277 -6.785 1.00 91.81 77 ASP A CA 1
ATOM 622 C C . ASP A 1 77 ? 9.390 -10.915 -6.249 1.00 91.81 77 ASP A C 1
ATOM 624 O O . ASP A 1 77 ? 8.623 -10.814 -5.291 1.00 91.81 77 ASP A O 1
ATOM 628 N N . LEU A 1 78 ? 9.800 -9.824 -6.907 1.00 93.81 78 LEU A N 1
ATOM 629 C CA . LEU A 1 78 ? 9.330 -8.479 -6.569 1.00 93.81 78 LEU A CA 1
ATOM 630 C C . LEU A 1 78 ? 7.855 -8.290 -6.928 1.00 93.81 78 LEU A C 1
ATOM 632 O O . LEU A 1 78 ? 7.139 -7.580 -6.221 1.00 93.81 78 LEU A O 1
ATOM 636 N N . HIS A 1 79 ? 7.393 -8.905 -8.017 1.00 95.25 79 HIS A N 1
ATOM 637 C CA . HIS A 1 79 ? 5.989 -8.859 -8.402 1.00 95.25 79 HIS A CA 1
ATOM 638 C C . HIS A 1 79 ? 5.100 -9.487 -7.322 1.00 95.25 79 HIS A C 1
ATOM 640 O O . HIS A 1 79 ? 4.116 -8.873 -6.907 1.00 95.25 79 HIS A O 1
ATOM 646 N N . GLU A 1 80 ? 5.472 -10.666 -6.822 1.00 92.81 80 GLU A N 1
ATOM 647 C CA . GLU A 1 80 ? 4.758 -11.345 -5.740 1.00 92.81 80 GLU A CA 1
ATOM 648 C C . GLU A 1 80 ? 4.725 -10.495 -4.460 1.00 92.81 80 GLU A C 1
ATOM 650 O O . GLU A 1 80 ? 3.683 -10.386 -3.809 1.00 92.81 80 GLU A O 1
ATOM 655 N N . LYS A 1 81 ? 5.819 -9.799 -4.125 1.00 91.81 81 LYS A N 1
ATOM 656 C CA . LYS A 1 81 ? 5.845 -8.862 -2.985 1.00 91.81 81 LYS A CA 1
ATOM 657 C C . LYS A 1 81 ? 4.847 -7.724 -3.135 1.00 91.81 81 LYS A C 1
ATOM 659 O O . LYS A 1 81 ? 4.140 -7.406 -2.178 1.00 91.81 81 LYS A O 1
ATOM 664 N N . VAL A 1 82 ? 4.746 -7.137 -4.329 1.00 93.75 82 VAL A N 1
ATOM 665 C CA . VAL A 1 82 ? 3.750 -6.093 -4.610 1.00 93.75 82 VAL A CA 1
ATOM 666 C C . VAL A 1 82 ? 2.327 -6.639 -4.451 1.00 93.75 82 VAL A C 1
ATOM 668 O O . VAL A 1 82 ? 1.488 -5.972 -3.844 1.00 93.75 82 VAL A O 1
ATOM 671 N N . GLU A 1 83 ? 2.047 -7.852 -4.933 1.00 93.12 83 GLU A N 1
ATOM 672 C CA . GLU A 1 83 ? 0.732 -8.490 -4.771 1.00 93.12 83 GLU A CA 1
ATOM 673 C C . GLU A 1 83 ? 0.403 -8.794 -3.307 1.00 93.12 83 GLU A C 1
ATOM 675 O O . GLU A 1 83 ? -0.704 -8.512 -2.843 1.00 93.12 83 GLU A O 1
ATOM 680 N N . ASN A 1 84 ? 1.368 -9.319 -2.553 1.00 91.62 84 ASN A N 1
ATOM 681 C CA . ASN A 1 84 ? 1.211 -9.602 -1.132 1.00 91.62 84 ASN A CA 1
ATOM 682 C C . ASN A 1 84 ? 0.973 -8.316 -0.328 1.00 91.62 84 ASN A C 1
ATOM 684 O O . ASN A 1 84 ? 0.071 -8.280 0.517 1.00 91.62 84 ASN A O 1
ATOM 688 N N . PHE A 1 85 ? 1.714 -7.246 -0.628 1.00 91.44 85 PHE A N 1
ATOM 689 C CA . PHE A 1 85 ? 1.502 -5.928 -0.035 1.00 91.44 85 PHE A CA 1
ATOM 690 C C . PHE A 1 85 ? 0.089 -5.400 -0.330 1.00 91.44 85 PHE A C 1
ATOM 692 O O . PHE A 1 85 ? -0.617 -4.979 0.592 1.00 91.44 85 PHE A O 1
ATOM 699 N N . GLU A 1 86 ? -0.343 -5.434 -1.597 1.00 92.44 86 GLU A N 1
ATOM 700 C CA . GLU A 1 86 ? -1.664 -4.955 -2.026 1.00 92.44 86 GLU A CA 1
ATOM 701 C C . GLU A 1 86 ? -2.787 -5.743 -1.344 1.00 92.44 86 GLU A C 1
ATOM 703 O O . GLU A 1 86 ? -3.726 -5.152 -0.805 1.00 92.44 86 GLU A O 1
ATOM 708 N N . ARG A 1 87 ? -2.657 -7.075 -1.296 1.00 90.75 87 ARG A N 1
ATOM 709 C CA . ARG A 1 87 ? -3.610 -7.972 -0.636 1.00 90.75 87 ARG A CA 1
ATOM 710 C C . ARG A 1 87 ? -3.731 -7.658 0.852 1.00 90.75 87 ARG A C 1
ATOM 712 O O . ARG A 1 87 ? -4.839 -7.423 1.330 1.00 90.75 87 ARG A O 1
ATOM 719 N N . LEU A 1 88 ? -2.611 -7.601 1.576 1.00 89.88 88 LEU A N 1
ATOM 720 C CA . LEU A 1 88 ? -2.602 -7.291 3.011 1.00 89.88 88 LEU A CA 1
ATOM 721 C C . LEU A 1 88 ? -3.173 -5.910 3.300 1.00 89.88 88 LEU A C 1
ATOM 723 O O . LEU A 1 88 ? -3.902 -5.720 4.273 1.00 89.88 88 LEU A O 1
ATOM 727 N N . ARG A 1 89 ? -2.864 -4.925 2.455 1.00 87.75 89 ARG A N 1
ATOM 728 C CA . ARG A 1 89 ? -3.476 -3.607 2.567 1.00 87.75 89 ARG A CA 1
ATOM 729 C C . ARG A 1 89 ? -4.990 -3.689 2.379 1.00 87.75 89 ARG A C 1
ATOM 731 O O . ARG A 1 89 ? -5.713 -3.148 3.206 1.00 87.75 89 ARG A O 1
ATOM 738 N N . GLY A 1 90 ? -5.468 -4.369 1.340 1.00 88.88 90 GLY A N 1
ATOM 739 C CA . GLY A 1 90 ? -6.898 -4.533 1.087 1.00 88.88 90 GLY A CA 1
ATOM 740 C C . GLY A 1 90 ? -7.629 -5.242 2.230 1.00 88.88 90 GLY A C 1
ATOM 741 O O . GLY A 1 90 ? -8.737 -4.851 2.587 1.00 88.88 90 GLY A O 1
ATOM 742 N N . GLU A 1 91 ? -7.008 -6.248 2.845 1.00 88.06 91 GLU A N 1
ATOM 743 C CA . GLU A 1 91 ? -7.536 -6.912 4.044 1.00 88.06 91 GLU A CA 1
ATOM 744 C C . GLU A 1 91 ? -7.634 -5.958 5.235 1.00 88.06 91 GLU A C 1
ATOM 746 O O . GLU A 1 91 ? -8.663 -5.927 5.910 1.00 88.06 91 GLU A O 1
ATOM 751 N N . TYR A 1 92 ? -6.602 -5.139 5.456 1.00 86.38 92 TYR A N 1
ATOM 752 C CA . TYR A 1 92 ? -6.631 -4.116 6.495 1.00 86.38 92 TYR A CA 1
ATOM 753 C C . TYR A 1 92 ? -7.728 -3.080 6.257 1.00 86.38 92 TYR A C 1
ATOM 755 O O . TYR A 1 92 ? -8.446 -2.752 7.193 1.00 86.38 92 TYR A O 1
ATOM 763 N N . GLU A 1 93 ? -7.886 -2.577 5.029 1.00 86.62 93 GLU A N 1
ATOM 764 C CA . GLU A 1 93 ? -8.936 -1.598 4.720 1.00 86.62 93 GLU A CA 1
ATOM 765 C C . GLU A 1 93 ? -10.332 -2.193 4.926 1.00 86.62 93 GLU A C 1
ATOM 767 O O . GLU A 1 93 ? -11.189 -1.550 5.523 1.00 86.62 93 GLU A O 1
ATOM 772 N N . LYS A 1 94 ? -10.555 -3.452 4.526 1.00 87.69 94 LYS A N 1
ATOM 773 C CA . LYS A 1 94 ? -11.821 -4.157 4.791 1.00 87.69 94 LYS A CA 1
ATOM 774 C C . LYS A 1 94 ? -12.095 -4.301 6.286 1.00 87.69 94 LYS A C 1
ATOM 776 O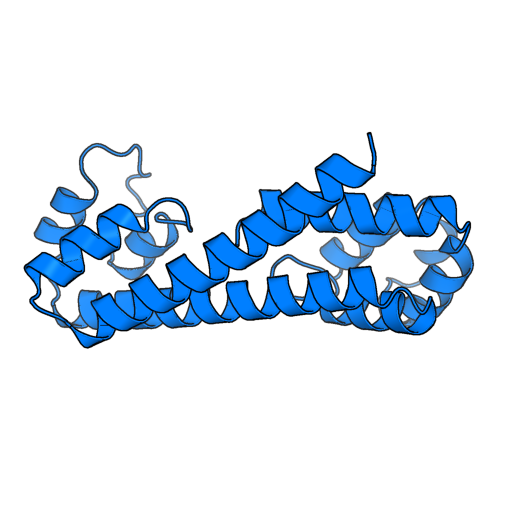 O . LYS A 1 94 ? -13.209 -4.026 6.733 1.00 87.69 94 LYS A O 1
ATOM 781 N N . LEU A 1 95 ? -11.088 -4.713 7.057 1.00 85.81 95 LEU A N 1
ATOM 782 C CA . LEU A 1 95 ? -11.192 -4.795 8.511 1.00 85.81 95 LEU A CA 1
ATOM 783 C C . LEU A 1 95 ? -11.508 -3.416 9.096 1.00 85.81 95 LEU A C 1
ATOM 785 O O . LEU A 1 95 ? -12.484 -3.275 9.821 1.00 85.81 95 LEU A O 1
ATOM 789 N N . ARG A 1 96 ? -10.740 -2.387 8.729 1.00 85.06 96 ARG A N 1
ATOM 790 C CA . ARG A 1 96 ? -10.912 -1.009 9.197 1.00 85.06 96 ARG A CA 1
ATOM 791 C C . ARG A 1 96 ? -12.316 -0.476 8.901 1.00 85.06 96 ARG A C 1
ATOM 793 O O . ARG A 1 96 ? -12.937 0.079 9.800 1.00 85.06 96 ARG A O 1
ATOM 800 N N . GLU A 1 97 ? -12.844 -0.676 7.696 1.00 87.50 97 GLU A N 1
ATOM 801 C CA . GLU A 1 97 ? -14.208 -0.245 7.356 1.00 87.50 97 GLU A CA 1
ATOM 802 C C . GLU A 1 97 ? -15.279 -1.023 8.132 1.00 87.50 97 GLU A C 1
ATOM 804 O O . GLU A 1 97 ? -16.251 -0.429 8.594 1.00 87.50 97 GLU A O 1
ATOM 809 N N . THR A 1 98 ? -15.093 -2.327 8.355 1.00 85.50 98 THR A N 1
ATOM 810 C CA . THR A 1 98 ? -16.014 -3.119 9.195 1.00 85.50 98 THR A CA 1
ATOM 811 C C . THR A 1 98 ? -16.035 -2.586 10.629 1.00 85.50 98 THR A C 1
ATOM 813 O O . THR A 1 98 ? -17.095 -2.422 11.228 1.00 85.50 98 THR A O 1
ATOM 816 N N . VAL A 1 99 ? -14.860 -2.245 11.158 1.00 81.25 99 VAL A N 1
ATOM 817 C CA . VAL A 1 99 ? -14.696 -1.665 12.494 1.00 81.25 99 VAL A CA 1
ATOM 818 C C . VAL A 1 99 ? -15.363 -0.302 12.596 1.00 81.25 99 VAL A C 1
ATOM 820 O O . VAL A 1 99 ? -16.083 -0.064 13.559 1.00 81.25 99 VAL A O 1
ATOM 823 N N . ILE A 1 100 ? -15.173 0.572 11.602 1.00 84.31 100 ILE A N 1
ATOM 824 C CA . ILE A 1 100 ? -15.851 1.873 11.546 1.00 84.31 100 ILE A CA 1
ATOM 825 C C . ILE A 1 100 ? -17.361 1.679 11.613 1.00 84.31 100 ILE A C 1
ATOM 827 O O . ILE A 1 100 ? -17.997 2.302 12.452 1.00 84.31 100 ILE A O 1
ATOM 831 N N . ARG A 1 101 ? -17.920 0.785 10.792 1.00 85.50 101 ARG A N 1
ATOM 832 C CA . ARG A 1 101 ? -19.367 0.545 10.752 1.00 85.50 101 ARG A CA 1
ATOM 833 C C . ARG A 1 101 ? -19.929 0.083 12.095 1.00 85.50 101 ARG A C 1
ATO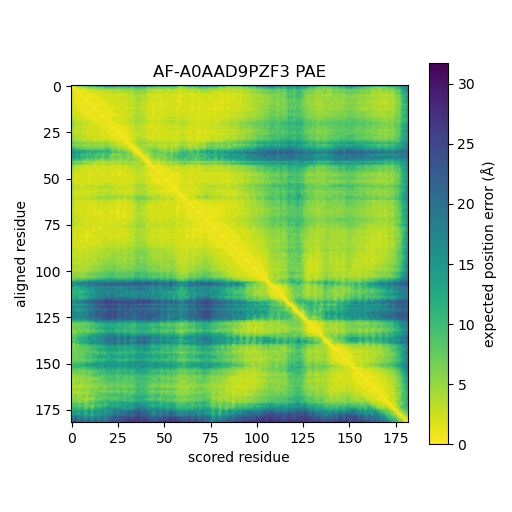M 835 O O . ARG A 1 101 ? -20.876 0.685 12.582 1.00 85.50 101 ARG A O 1
ATOM 842 N N . VAL A 1 102 ? -19.320 -0.927 12.717 1.00 81.62 102 VAL A N 1
ATOM 843 C CA . VAL A 1 102 ? -19.765 -1.432 14.030 1.00 81.62 102 VAL A CA 1
ATOM 844 C C . VAL A 1 102 ? -19.677 -0.341 15.095 1.00 81.62 102 VAL A C 1
ATOM 846 O O . VAL A 1 102 ? -20.574 -0.187 15.916 1.00 81.62 102 VAL A O 1
ATOM 849 N N . LEU A 1 103 ? -18.609 0.452 15.077 1.00 79.56 103 LEU A N 1
ATOM 850 C CA . LEU A 1 103 ? -18.435 1.553 16.017 1.00 79.56 103 LEU A CA 1
ATOM 851 C C . LEU A 1 103 ? -19.412 2.718 15.777 1.00 79.56 103 LEU A C 1
ATOM 853 O O . LEU A 1 103 ? -19.858 3.333 16.743 1.00 79.56 103 LEU A O 1
ATOM 857 N N . GLU A 1 104 ? -19.757 3.013 14.521 1.00 84.62 104 GLU A N 1
ATOM 858 C CA . GLU A 1 104 ? -20.801 3.978 14.153 1.00 84.62 104 GLU A CA 1
ATOM 859 C C . GLU A 1 104 ? -22.184 3.503 14.627 1.00 84.62 104 GLU A C 1
ATOM 861 O O . GLU A 1 104 ? -22.932 4.296 15.190 1.00 84.62 104 GLU A O 1
ATOM 866 N N . GLU A 1 105 ? -22.498 2.212 14.472 1.00 83.75 105 GLU A N 1
ATOM 867 C CA . GLU A 1 105 ? -23.755 1.603 14.939 1.00 83.75 105 GLU A CA 1
ATOM 868 C C . GLU A 1 105 ? -23.895 1.640 16.465 1.00 83.75 105 GLU A C 1
ATOM 870 O O . GLU A 1 105 ? -24.981 1.894 16.986 1.00 83.75 105 GLU A O 1
ATOM 875 N N . LEU A 1 106 ? -22.795 1.433 17.191 1.00 78.06 106 LEU A N 1
ATOM 876 C CA . LEU A 1 106 ? -22.776 1.543 18.651 1.00 78.06 106 LEU A CA 1
ATOM 877 C C . LEU A 1 106 ? -22.971 2.983 19.136 1.00 78.06 106 LEU A C 1
ATOM 879 O O . LEU A 1 106 ? -23.430 3.183 20.258 1.00 78.06 106 LEU A O 1
ATOM 883 N N . ASN A 1 107 ? -22.605 3.971 18.310 1.00 74.31 107 ASN A N 1
ATOM 884 C CA . ASN A 1 107 ? -22.718 5.404 18.584 1.00 74.31 107 ASN A CA 1
ATOM 885 C C . ASN A 1 107 ? -22.151 5.834 19.961 1.00 74.31 107 ASN A C 1
ATOM 887 O O . ASN A 1 107 ? -22.603 6.807 20.566 1.00 74.31 107 ASN A O 1
ATOM 891 N N . ASP A 1 108 ? -21.141 5.117 20.464 1.00 72.00 108 ASP A N 1
ATOM 892 C CA . ASP A 1 108 ? -20.534 5.348 21.781 1.00 72.00 108 ASP A CA 1
ATOM 893 C C . ASP A 1 108 ? -19.156 6.012 21.643 1.00 72.00 108 ASP A C 1
ATOM 895 O O . ASP A 1 108 ? -18.083 5.409 21.774 1.00 72.00 108 ASP A O 1
ATOM 899 N N . MET A 1 109 ? -19.200 7.306 21.329 1.00 73.56 109 MET A N 1
ATOM 900 C CA . MET A 1 109 ? -18.005 8.127 21.133 1.00 73.56 109 MET A CA 1
ATOM 901 C C . MET A 1 109 ? -17.188 8.329 22.412 1.00 73.56 109 MET A C 1
ATOM 903 O O . MET A 1 109 ? -15.973 8.508 22.322 1.00 73.56 109 MET A O 1
ATOM 907 N N . GLU A 1 110 ? -17.806 8.316 23.594 1.00 74.00 110 GLU A N 1
ATOM 908 C CA . GLU A 1 110 ? -17.081 8.506 24.857 1.00 74.00 110 GLU A CA 1
ATOM 909 C C . GLU A 1 110 ? -16.229 7.285 25.197 1.00 74.00 110 GLU A C 1
ATOM 911 O O . GLU A 1 110 ? -15.049 7.430 25.532 1.00 74.00 110 GLU A O 1
ATOM 916 N N . ARG A 1 111 ? -16.761 6.076 24.993 1.00 73.25 111 ARG A N 1
ATOM 917 C CA . ARG A 1 111 ? -15.980 4.844 25.125 1.00 73.25 111 ARG A CA 1
ATOM 918 C C . ARG A 1 111 ? -14.821 4.796 24.136 1.00 73.25 111 ARG A C 1
ATOM 920 O O . ARG A 1 111 ? -13.704 4.457 24.524 1.00 73.25 111 ARG A O 1
ATOM 927 N N . LEU A 1 112 ? -15.042 5.208 22.887 1.00 73.12 112 LEU A N 1
ATOM 928 C CA . LEU A 1 112 ? -13.980 5.302 21.882 1.00 73.12 112 LEU A CA 1
ATOM 929 C C . LEU A 1 112 ? -12.890 6.304 22.262 1.00 73.12 112 LEU A C 1
ATOM 931 O O . LEU A 1 112 ? -11.703 5.984 22.192 1.00 73.12 112 LEU A O 1
ATOM 935 N N . LYS A 1 113 ? -13.269 7.506 22.704 1.00 73.88 113 LYS A N 1
ATOM 936 C CA . LYS A 1 113 ? -12.314 8.509 23.197 1.00 73.88 113 LYS A CA 1
ATOM 937 C C . LYS A 1 113 ? -11.526 7.984 24.398 1.00 73.88 113 LYS A C 1
ATOM 939 O O . LYS A 1 113 ? -10.322 8.226 24.470 1.00 73.88 113 LYS A O 1
ATOM 944 N N . SER A 1 114 ? -12.183 7.252 25.299 1.00 74.38 114 SER A N 1
ATOM 945 C CA . SER A 1 114 ? -11.557 6.622 26.464 1.00 74.38 114 SER A CA 1
ATOM 946 C C . SER A 1 114 ? -10.558 5.530 26.062 1.00 74.38 114 SER A C 1
ATOM 948 O O . SER A 1 114 ? -9.402 5.580 26.483 1.00 74.38 114 SER A O 1
ATOM 950 N N . ALA A 1 115 ? -10.947 4.614 25.166 1.00 71.69 115 ALA A N 1
ATOM 951 C CA . ALA A 1 115 ? -10.094 3.530 24.667 1.00 71.69 115 ALA A CA 1
ATOM 952 C C . ALA A 1 115 ? -8.851 4.059 23.935 1.00 71.69 115 ALA A C 1
ATOM 954 O O . ALA A 1 115 ? -7.746 3.533 24.073 1.00 71.69 115 ALA A O 1
ATOM 955 N N . VAL A 1 116 ? -9.013 5.148 23.184 1.00 68.88 116 VAL A N 1
ATOM 956 C CA . VAL A 1 116 ? -7.917 5.852 22.506 1.00 68.88 116 VAL A CA 1
ATOM 957 C C . VAL A 1 116 ? -7.011 6.621 23.474 1.00 68.88 116 VAL A C 1
ATOM 959 O O . VAL A 1 116 ? -5.856 6.922 23.146 1.00 68.88 116 VAL A O 1
ATOM 962 N N . GLY A 1 117 ? -7.476 6.851 24.700 1.00 68.81 117 GLY A N 1
ATOM 963 C CA . GLY A 1 117 ? -6.704 7.405 25.801 1.00 68.81 117 GLY A CA 1
ATOM 964 C C . GLY A 1 117 ? -6.170 8.812 25.524 1.00 68.81 117 GLY A C 1
ATOM 965 O O . GLY A 1 117 ? -6.708 9.588 24.734 1.00 68.81 117 GLY A O 1
ATOM 966 N N . LYS A 1 118 ? -5.048 9.160 26.167 1.00 64.25 118 LYS A N 1
ATOM 967 C CA . LYS A 1 118 ? -4.379 10.470 26.022 1.00 64.25 118 LYS A CA 1
ATOM 968 C C . LYS A 1 118 ? -3.525 10.598 24.753 1.00 64.25 118 LYS A C 1
ATOM 970 O O . LYS A 1 118 ? -2.666 11.479 24.693 1.00 64.25 118 LYS A O 1
ATOM 975 N N . ARG A 1 119 ? -3.711 9.734 23.745 1.00 67.12 119 ARG A N 1
ATOM 976 C CA . ARG A 1 119 ? -2.949 9.837 22.490 1.00 67.12 119 ARG A CA 1
ATOM 977 C C . ARG A 1 119 ? -3.100 11.246 21.914 1.00 67.12 119 ARG A C 1
ATOM 979 O O . ARG A 1 119 ? -4.178 11.849 21.968 1.00 67.12 119 ARG A O 1
ATOM 986 N N . LYS A 1 120 ? -2.000 11.783 21.381 1.00 62.25 120 LYS A N 1
ATOM 987 C CA . LYS A 1 120 ? -1.922 13.141 20.829 1.00 62.25 120 LYS A CA 1
ATOM 988 C C . LYS A 1 120 ? -2.664 13.191 19.487 1.00 62.25 120 LYS A C 1
ATOM 990 O O . LYS A 1 120 ? -2.059 13.175 18.425 1.00 62.25 120 LYS A O 1
ATOM 995 N N . ILE A 1 121 ? -3.991 13.175 19.554 1.00 63.66 121 ILE A N 1
ATOM 996 C CA . ILE A 1 121 ? -4.885 13.232 18.397 1.00 63.66 121 ILE A CA 1
ATOM 997 C C . ILE A 1 121 ? -5.354 14.679 18.222 1.00 63.66 121 ILE A C 1
ATOM 999 O O . ILE A 1 121 ? -5.828 15.260 19.208 1.00 63.66 121 ILE A O 1
ATOM 1003 N N . PRO A 1 122 ? -5.239 15.257 17.010 1.00 61.19 122 PRO A N 1
ATOM 1004 C CA . PRO A 1 122 ? -5.767 16.584 16.705 1.00 61.19 122 PRO A CA 1
ATOM 1005 C C . PRO A 1 122 ? -7.236 16.697 17.114 1.00 61.19 122 PRO A C 1
ATOM 1007 O O . PRO A 1 122 ? -8.008 15.762 16.892 1.00 61.19 122 PRO A O 1
ATOM 1010 N N . LYS A 1 123 ? -7.629 17.819 17.728 1.00 59.56 123 LYS A N 1
ATOM 1011 C CA . LYS A 1 123 ? -9.000 17.996 18.235 1.00 59.56 123 LYS A CA 1
ATOM 1012 C C . LYS A 1 123 ? -10.035 17.846 17.118 1.00 59.56 123 LYS A C 1
ATOM 1014 O O . LYS A 1 123 ? -11.073 17.245 17.367 1.00 59.56 123 LYS A O 1
ATOM 1019 N N . GLU A 1 124 ? -9.725 18.287 15.897 1.00 58.38 124 GLU A N 1
ATOM 1020 C CA . GLU A 1 124 ? -10.641 18.199 14.752 1.00 58.38 124 GLU A CA 1
ATOM 1021 C C . GLU A 1 124 ? -10.935 16.750 14.333 1.00 58.38 124 GLU A C 1
ATOM 1023 O O . GLU A 1 124 ? -11.981 16.472 13.757 1.00 58.38 124 GLU A O 1
ATOM 1028 N N . ARG A 1 125 ? -10.041 15.802 14.648 1.00 61.56 125 ARG A N 1
ATOM 1029 C CA . ARG A 1 125 ? -10.181 14.383 14.278 1.00 61.56 125 ARG A CA 1
ATOM 1030 C C . ARG A 1 125 ? -10.842 13.519 15.359 1.00 61.56 125 ARG A C 1
ATOM 1032 O O . ARG A 1 125 ? -10.830 12.298 15.249 1.00 61.56 125 ARG A O 1
ATOM 1039 N N . LYS A 1 126 ? -11.410 14.137 16.404 1.00 63.28 126 LYS A N 1
ATOM 1040 C CA . LYS A 1 126 ? -12.151 13.461 17.493 1.00 63.28 126 LYS A CA 1
ATOM 1041 C C . LYS A 1 126 ? -13.674 13.600 17.381 1.00 63.28 126 LYS A C 1
ATOM 1043 O O . LYS A 1 126 ? -14.381 13.196 18.304 1.00 63.28 126 LYS A O 1
ATOM 1048 N N . ASN A 1 127 ? -14.159 14.213 16.303 1.00 71.81 127 ASN A N 1
ATOM 1049 C CA . ASN A 1 127 ? -15.555 14.631 16.184 1.00 71.81 127 ASN A CA 1
ATOM 1050 C C . ASN A 1 127 ? -16.494 13.494 15.761 1.00 71.81 127 ASN A C 1
ATOM 1052 O O . ASN A 1 127 ? -17.670 13.533 16.104 1.00 71.81 127 ASN A O 1
ATOM 1056 N N . ASP A 1 128 ? -15.976 12.470 15.082 1.00 79.38 128 ASP A N 1
ATOM 1057 C CA . ASP A 1 128 ? -16.740 11.304 14.640 1.00 79.38 128 ASP A CA 1
ATOM 1058 C C . ASP A 1 128 ? -15.882 10.027 14.653 1.00 79.38 128 ASP A C 1
ATOM 1060 O O . ASP A 1 128 ? -14.645 10.078 14.664 1.00 79.38 128 ASP A O 1
ATOM 1064 N N . VAL A 1 129 ? -16.558 8.875 14.662 1.00 78.94 129 VAL A N 1
ATOM 1065 C CA . VAL A 1 129 ? -15.943 7.541 14.715 1.00 78.94 129 VAL A CA 1
ATOM 1066 C C . VAL A 1 129 ? -14.964 7.339 13.563 1.00 78.94 129 VAL A C 1
ATOM 1068 O O . VAL A 1 129 ? -13.835 6.895 13.782 1.00 78.94 129 VAL A O 1
ATOM 1071 N N . ARG A 1 130 ? -15.372 7.680 12.335 1.00 85.38 130 ARG A N 1
ATOM 1072 C CA . ARG A 1 130 ? -14.569 7.456 11.131 1.00 85.38 130 ARG A CA 1
ATOM 1073 C C . ARG A 1 130 ? -13.280 8.268 11.193 1.00 85.38 130 ARG A C 1
ATOM 1075 O O . ARG A 1 130 ? -12.208 7.703 10.996 1.00 85.38 130 ARG A O 1
ATOM 1082 N N . SER A 1 131 ? -13.345 9.550 11.540 1.00 82.44 131 SER A N 1
ATOM 1083 C CA . SER A 1 131 ? -12.167 10.405 11.731 1.00 82.44 131 SER A CA 1
ATOM 1084 C C . SER A 1 131 ? -11.216 9.869 12.800 1.00 82.44 131 SER A C 1
ATOM 1086 O O . SER A 1 131 ? -9.999 9.873 12.595 1.00 82.44 131 SER A O 1
ATOM 1088 N N . LEU A 1 132 ? -11.754 9.363 13.912 1.00 77.62 132 LEU A N 1
ATOM 1089 C CA . LEU A 1 132 ? -10.958 8.794 14.996 1.00 77.62 132 LEU A CA 1
ATOM 1090 C C . LEU A 1 132 ? -10.246 7.513 14.536 1.00 77.62 132 LEU A C 1
ATOM 1092 O O . LEU A 1 132 ? -9.035 7.384 14.703 1.00 77.62 132 LEU A O 1
ATOM 1096 N N . VAL A 1 133 ? -10.969 6.602 13.880 1.00 78.06 133 VAL A N 1
ATOM 1097 C CA . VAL A 1 133 ? -10.411 5.364 13.318 1.00 78.06 133 VAL A CA 1
ATOM 1098 C C . VAL A 1 133 ? -9.413 5.650 12.188 1.00 78.06 133 VAL A C 1
ATOM 1100 O O . VAL A 1 133 ? -8.401 4.967 12.094 1.00 78.06 133 VAL A O 1
ATOM 1103 N N . ASN A 1 134 ? -9.603 6.705 11.389 1.00 77.69 134 ASN A N 1
ATOM 1104 C CA . ASN A 1 134 ? -8.642 7.134 10.359 1.00 77.69 134 ASN A CA 1
ATOM 1105 C C . ASN A 1 134 ? -7.291 7.553 10.939 1.00 77.69 134 ASN A C 1
ATOM 1107 O O . ASN A 1 134 ? -6.258 7.420 10.282 1.00 77.69 134 ASN A O 1
ATOM 1111 N N . VAL A 1 135 ? -7.289 8.088 12.161 1.00 74.62 135 VAL A N 1
ATOM 1112 C CA . VAL A 1 135 ? -6.052 8.422 12.874 1.00 74.62 135 VAL A CA 1
ATOM 1113 C C . VAL A 1 135 ? -5.376 7.164 13.412 1.00 74.62 135 VAL A C 1
ATOM 1115 O O . VAL A 1 135 ? -4.148 7.097 13.478 1.00 74.62 135 VAL A O 1
ATOM 1118 N N . LEU A 1 136 ? -6.164 6.152 13.764 1.00 70.06 136 LEU A N 1
ATOM 1119 C CA . LEU A 1 136 ? -5.694 4.863 14.250 1.00 70.06 136 LEU A CA 1
ATOM 1120 C C . LEU A 1 136 ? -5.234 3.996 13.061 1.00 70.06 136 LEU A C 1
ATOM 1122 O O . LEU A 1 136 ? -5.951 3.116 12.590 1.00 70.06 136 LEU A O 1
ATOM 1126 N N . ARG A 1 137 ? -4.015 4.262 12.564 1.00 67.88 137 ARG A N 1
ATOM 1127 C CA . ARG A 1 137 ? -3.329 3.460 11.527 1.00 67.88 137 ARG A CA 1
ATOM 1128 C C . ARG A 1 137 ? -3.099 2.001 11.993 1.00 67.88 137 ARG A C 1
ATOM 1130 O O . ARG A 1 137 ? -3.527 1.576 13.068 1.00 67.88 137 ARG A O 1
ATOM 1137 N N . THR A 1 138 ? -2.356 1.222 11.201 1.00 64.94 138 THR A N 1
ATOM 1138 C CA . THR A 1 138 ? -1.977 -0.190 11.447 1.00 64.94 138 THR A CA 1
ATOM 1139 C C . THR A 1 138 ? -1.309 -0.484 12.789 1.00 64.94 138 THR A C 1
ATOM 1141 O O . THR A 1 138 ? -1.110 -1.645 13.138 1.00 64.94 138 THR A O 1
ATOM 1144 N N . ASP A 1 139 ? -0.938 0.548 13.529 1.00 64.69 139 ASP A N 1
ATOM 1145 C CA . ASP A 1 139 ? -0.141 0.480 14.751 1.00 64.69 139 ASP A CA 1
ATOM 1146 C C . ASP A 1 139 ? -1.053 0.417 15.992 1.00 64.69 139 ASP A C 1
ATOM 1148 O O . ASP A 1 139 ? -0.597 0.385 17.130 1.00 64.69 139 ASP A O 1
ATOM 1152 N N . CYS A 1 140 ? -2.373 0.416 15.774 1.00 68.69 140 CYS A N 1
ATOM 1153 C CA . CYS A 1 140 ? -3.396 0.441 16.817 1.00 68.69 140 CYS A CA 1
ATOM 1154 C C . CYS A 1 140 ? -4.218 -0.857 16.887 1.00 68.69 140 CYS A C 1
ATOM 1156 O O . CYS A 1 140 ? -5.307 -0.856 17.454 1.00 68.69 140 CYS A O 1
ATOM 1158 N N . LEU A 1 141 ? -3.720 -1.971 16.337 1.00 75.88 141 LEU A N 1
ATOM 1159 C CA . LEU A 1 141 ? -4.447 -3.251 16.349 1.00 75.88 141 LEU A CA 1
ATOM 1160 C C . LEU A 1 141 ? -4.749 -3.745 17.771 1.00 75.88 141 LEU A C 1
ATOM 1162 O O . LEU A 1 141 ? -5.813 -4.309 18.004 1.00 75.88 141 LEU A O 1
ATOM 1166 N N . ASP A 1 142 ? -3.862 -3.489 18.735 1.00 78.50 142 ASP A N 1
ATOM 1167 C CA . ASP A 1 142 ? -4.087 -3.852 20.141 1.00 78.50 142 ASP A CA 1
ATOM 1168 C C . ASP A 1 142 ? -5.274 -3.105 20.760 1.00 78.50 142 ASP A C 1
ATOM 1170 O O . ASP A 1 142 ? -5.988 -3.649 21.601 1.00 78.50 142 ASP A O 1
ATOM 1174 N N . LEU A 1 143 ? -5.512 -1.871 20.313 1.00 76.94 143 LEU A N 1
ATOM 1175 C CA . LEU A 1 143 ? -6.649 -1.070 20.748 1.00 76.94 143 LEU A CA 1
ATOM 1176 C C . LEU A 1 143 ? -7.955 -1.626 20.177 1.00 76.94 143 LEU A C 1
ATOM 1178 O O . LEU A 1 143 ? -8.927 -1.780 20.911 1.00 76.94 143 LEU A O 1
ATOM 1182 N N . PHE A 1 144 ? -7.956 -2.008 18.898 1.00 78.19 144 PHE A N 1
ATOM 1183 C CA . PHE A 1 144 ? -9.088 -2.709 18.294 1.00 78.19 144 PHE A CA 1
ATOM 1184 C C . PHE A 1 144 ? -9.375 -4.040 18.996 1.00 78.19 144 PHE A C 1
ATOM 1186 O O . PHE A 1 144 ? -10.529 -4.333 19.294 1.00 78.19 144 PHE A O 1
ATOM 1193 N N . ARG A 1 145 ? -8.335 -4.803 19.360 1.00 83.38 145 ARG A N 1
ATOM 1194 C CA . ARG A 1 145 ? -8.488 -6.044 20.135 1.00 83.38 145 ARG A CA 1
ATOM 1195 C C . ARG A 1 145 ? -9.181 -5.804 21.477 1.00 83.38 145 ARG A C 1
ATOM 1197 O O . ARG A 1 145 ? -10.077 -6.571 21.833 1.00 83.38 145 ARG A O 1
ATOM 1204 N N . GLY A 1 146 ? -8.775 -4.759 22.204 1.00 80.69 146 GLY A N 1
ATOM 1205 C CA . GLY A 1 146 ? -9.411 -4.359 23.461 1.00 80.69 146 GLY A CA 1
ATOM 1206 C C . GLY A 1 146 ? -10.896 -4.079 23.261 1.00 80.69 146 GLY A C 1
ATOM 1207 O O . GLY A 1 146 ? -11.725 -4.749 23.869 1.00 80.69 146 GLY A O 1
ATOM 1208 N N . ILE A 1 147 ? -11.217 -3.199 22.308 1.00 78.50 147 ILE A N 1
ATOM 1209 C CA . ILE A 1 147 ? -12.594 -2.820 21.969 1.00 78.50 147 ILE A CA 1
ATOM 1210 C C . ILE A 1 147 ? -13.447 -4.043 21.600 1.00 78.50 147 ILE A C 1
ATOM 1212 O O . ILE A 1 147 ? -14.541 -4.199 22.129 1.00 78.50 147 ILE A O 1
ATOM 1216 N N . PHE A 1 148 ? -12.979 -4.948 20.734 1.00 83.69 148 PHE A N 1
ATOM 1217 C CA . PHE A 1 148 ? -13.807 -6.088 20.303 1.00 83.69 148 PHE A CA 1
ATOM 1218 C C . PHE A 1 148 ? -14.046 -7.116 21.405 1.00 83.69 148 PHE A C 1
ATOM 1220 O O . PHE A 1 148 ? -15.099 -7.748 21.426 1.00 83.69 148 PHE A O 1
ATOM 1227 N N . THR A 1 149 ? -13.092 -7.270 22.325 1.00 83.94 149 THR A N 1
ATOM 1228 C CA . THR A 1 149 ? -13.261 -8.115 23.518 1.00 83.94 149 THR A CA 1
ATOM 1229 C C . THR A 1 149 ? -14.370 -7.556 24.402 1.00 83.94 149 THR A C 1
ATOM 1231 O O . THR A 1 149 ? -15.272 -8.263 24.831 1.00 83.94 149 THR A O 1
ATOM 1234 N N . GLU A 1 150 ? -14.327 -6.248 24.600 1.00 80.50 150 GLU A N 1
ATOM 1235 C CA . GLU A 1 150 ? -15.285 -5.459 25.358 1.00 80.50 150 GLU A CA 1
ATOM 1236 C C . GLU A 1 150 ? -16.702 -5.437 24.754 1.00 80.50 150 GLU A C 1
ATOM 1238 O O . GLU A 1 150 ? -17.680 -5.230 25.474 1.00 80.50 150 GLU A O 1
ATOM 1243 N N . LEU A 1 151 ? -16.810 -5.625 23.438 1.00 80.81 151 LEU A N 1
ATOM 1244 C CA . LEU A 1 151 ? -18.070 -5.738 22.698 1.00 80.81 151 LEU A CA 1
ATOM 1245 C C . LEU A 1 151 ? -18.562 -7.183 22.558 1.00 80.81 151 LEU A C 1
ATOM 1247 O O . LEU A 1 151 ? -19.629 -7.399 21.989 1.00 80.81 151 LEU A O 1
ATOM 1251 N N . ASN A 1 152 ? -17.787 -8.163 23.033 1.00 84.00 152 ASN A N 1
ATOM 1252 C CA . ASN A 1 152 ? -18.033 -9.589 22.821 1.00 84.00 152 ASN A CA 1
ATOM 1253 C C . ASN A 1 152 ? -18.289 -9.944 21.337 1.00 84.00 152 ASN A C 1
ATOM 1255 O O . ASN A 1 152 ? -19.165 -10.745 21.015 1.00 84.00 152 ASN A O 1
ATOM 1259 N N . ASN A 1 153 ? -17.556 -9.300 20.419 1.00 83.62 153 ASN A N 1
ATOM 1260 C CA . ASN A 1 153 ? -17.733 -9.477 18.976 1.00 83.62 153 ASN A CA 1
ATOM 1261 C C . ASN A 1 153 ? -16.694 -10.462 18.418 1.00 83.62 153 ASN A C 1
ATOM 1263 O O . ASN A 1 153 ? -15.598 -10.074 18.002 1.00 83.62 153 ASN A O 1
ATOM 1267 N N . ASP A 1 154 ? -17.036 -11.750 18.420 1.00 86.75 154 ASP A N 1
ATOM 1268 C CA . ASP A 1 154 ? -16.118 -12.824 18.019 1.00 86.75 154 ASP A CA 1
ATOM 1269 C C . ASP A 1 154 ? -15.778 -12.825 16.522 1.00 86.75 154 ASP A C 1
ATOM 1271 O O . ASP A 1 154 ? -14.677 -13.231 16.136 1.00 86.75 154 ASP A O 1
ATOM 1275 N N . GLU A 1 155 ? -16.669 -12.309 15.672 1.00 85.12 155 GLU A N 1
ATOM 1276 C CA . GLU A 1 155 ? -16.413 -12.162 14.237 1.00 85.12 155 GLU A CA 1
ATOM 1277 C C . GLU A 1 155 ? -15.268 -11.171 13.985 1.00 85.12 155 GLU A C 1
ATOM 1279 O O . GLU A 1 155 ? -14.292 -11.500 13.302 1.00 85.12 155 GLU A O 1
ATOM 1284 N N . LEU A 1 156 ? -15.329 -9.986 14.604 1.00 83.81 156 LEU A N 1
ATOM 1285 C CA . LEU A 1 156 ? -14.277 -8.973 14.497 1.00 83.81 156 LEU A CA 1
ATOM 1286 C C . LEU A 1 156 ? -12.963 -9.428 15.133 1.00 83.81 156 LEU A C 1
ATOM 1288 O O . LEU A 1 156 ? -11.892 -9.136 14.597 1.00 83.81 156 LEU A O 1
ATOM 1292 N N . ARG A 1 157 ? -13.025 -10.170 16.245 1.00 86.94 157 ARG A N 1
ATOM 1293 C CA . ARG A 1 157 ? -11.832 -10.765 16.872 1.00 86.94 157 ARG A CA 1
ATOM 1294 C C . ARG A 1 157 ? -11.155 -11.751 15.926 1.00 86.94 157 ARG A C 1
ATOM 1296 O O . ARG A 1 157 ? -9.957 -11.629 15.683 1.00 86.94 157 ARG A O 1
ATOM 1303 N N . THR A 1 158 ? -11.931 -12.646 15.319 1.00 88.88 158 THR A N 1
ATOM 1304 C CA . THR A 1 158 ? -11.435 -13.624 14.341 1.00 88.88 158 THR A CA 1
ATOM 1305 C C . THR A 1 158 ? -10.852 -12.937 13.103 1.00 88.88 158 THR A C 1
ATOM 1307 O O . THR A 1 158 ? -9.804 -13.341 12.596 1.00 88.88 158 THR A O 1
ATOM 1310 N N . ALA A 1 159 ? -11.508 -11.891 12.592 1.00 86.38 159 ALA A N 1
ATOM 1311 C CA . ALA A 1 159 ? -11.020 -11.130 11.443 1.00 86.38 159 ALA A CA 1
ATOM 1312 C C . ALA A 1 159 ? -9.699 -10.402 11.752 1.00 86.38 159 ALA A C 1
ATOM 1314 O O . ALA A 1 159 ? -8.767 -10.445 10.944 1.00 86.38 159 ALA A O 1
ATOM 1315 N N . LEU A 1 160 ? -9.598 -9.784 12.934 1.00 88.06 160 LEU A N 1
ATOM 1316 C CA . LEU A 1 160 ? -8.384 -9.121 13.408 1.00 88.06 160 LEU A CA 1
ATOM 1317 C C . LEU A 1 160 ? -7.221 -10.108 13.563 1.00 88.06 160 LEU A C 1
ATOM 1319 O O . LEU A 1 160 ? -6.119 -9.825 13.096 1.00 88.06 160 LEU A O 1
ATOM 1323 N N . GLU A 1 161 ? -7.469 -11.269 14.167 1.00 89.31 161 GLU A N 1
ATOM 1324 C CA . GLU A 1 161 ? -6.461 -12.313 14.368 1.00 89.31 161 GLU A CA 1
ATOM 1325 C C . GLU A 1 161 ? -5.957 -12.883 13.034 1.00 89.31 161 GLU A C 1
ATOM 1327 O O . GLU A 1 161 ? -4.749 -12.977 12.807 1.00 89.31 161 GLU A O 1
ATOM 1332 N N . LYS A 1 162 ? -6.866 -13.176 12.093 1.00 88.94 162 LYS A N 1
ATOM 1333 C CA . LYS A 1 162 ? -6.497 -13.608 10.734 1.00 88.94 162 LYS A CA 1
ATOM 1334 C C . LYS A 1 162 ? -5.592 -12.589 10.041 1.00 88.94 162 LYS A C 1
ATOM 1336 O O . LYS A 1 162 ? -4.592 -12.980 9.438 1.00 88.94 162 LYS A O 1
ATOM 1341 N N . TYR A 1 163 ? -5.923 -11.300 10.135 1.00 88.19 163 TYR A N 1
ATOM 1342 C CA . TYR A 1 163 ? -5.096 -10.235 9.570 1.00 88.19 163 TYR A CA 1
ATOM 1343 C C . TYR A 1 163 ? -3.720 -10.153 10.250 1.00 88.19 163 TYR A C 1
ATOM 1345 O O . TYR A 1 163 ? -2.704 -10.059 9.560 1.00 88.19 163 TYR A O 1
ATOM 1353 N N . GLN A 1 164 ? -3.664 -10.229 11.585 1.00 87.25 164 GLN A N 1
ATOM 1354 C CA . GLN A 1 164 ? -2.407 -10.215 12.340 1.00 87.25 164 GLN A CA 1
ATOM 1355 C C . GLN A 1 164 ? -1.491 -11.371 11.932 1.00 87.25 164 GLN A C 1
ATOM 1357 O O . GLN A 1 164 ? -0.335 -11.129 11.599 1.00 87.25 164 GLN A O 1
ATOM 1362 N N . ASN A 1 165 ? -2.023 -12.591 11.845 1.00 87.94 165 ASN A N 1
ATOM 1363 C CA . ASN A 1 165 ? -1.253 -13.767 11.439 1.00 87.94 165 ASN A CA 1
ATOM 1364 C C . ASN A 1 165 ? -0.662 -13.611 10.030 1.00 87.94 165 ASN A C 1
ATOM 1366 O O . ASN A 1 165 ? 0.527 -13.855 9.826 1.00 87.94 165 ASN A O 1
ATOM 1370 N N . ARG A 1 166 ? -1.460 -13.143 9.061 1.00 86.50 166 ARG A N 1
ATOM 1371 C CA . ARG A 1 166 ? -0.988 -12.911 7.684 1.00 86.50 166 ARG A CA 1
ATOM 1372 C C . ARG A 1 166 ? 0.061 -11.804 7.607 1.00 86.50 166 ARG A C 1
ATOM 1374 O O . ARG A 1 166 ? 1.027 -11.926 6.857 1.00 86.50 166 ARG A O 1
ATOM 1381 N N . ARG A 1 167 ? -0.104 -10.735 8.391 1.00 84.81 167 ARG A N 1
ATOM 1382 C CA . ARG A 1 167 ? 0.889 -9.661 8.497 1.00 84.81 167 ARG A CA 1
ATOM 1383 C C . ARG A 1 167 ? 2.209 -10.183 9.067 1.00 84.81 167 ARG A C 1
ATOM 1385 O O . ARG A 1 167 ? 3.255 -9.882 8.506 1.00 84.81 167 ARG A O 1
ATOM 1392 N N . THR A 1 168 ? 2.167 -10.976 10.136 1.00 85.69 168 THR A N 1
ATOM 1393 C CA . THR A 1 168 ? 3.369 -11.571 10.737 1.00 85.69 168 THR A CA 1
ATOM 1394 C C . THR A 1 168 ? 4.081 -12.510 9.768 1.00 85.69 168 THR A C 1
ATOM 1396 O O . THR A 1 168 ? 5.302 -12.455 9.676 1.00 85.69 168 THR A O 1
ATOM 1399 N N . GLN A 1 169 ? 3.343 -13.322 9.005 1.00 83.25 169 GLN A N 1
ATOM 1400 C CA . GLN A 1 169 ? 3.925 -14.180 7.965 1.00 83.25 169 GLN A CA 1
ATOM 1401 C C . GLN A 1 169 ? 4.657 -13.363 6.896 1.00 83.25 169 GLN A C 1
ATOM 1403 O O . GLN A 1 169 ? 5.796 -13.670 6.567 1.00 83.25 169 GLN A O 1
ATOM 1408 N N . TYR A 1 170 ? 4.046 -12.281 6.410 1.00 80.19 170 TYR A N 1
ATOM 1409 C CA . TYR A 1 170 ? 4.697 -11.377 5.462 1.00 80.19 170 TYR A CA 1
ATOM 1410 C C . TYR A 1 170 ? 5.965 -10.739 6.040 1.00 80.19 170 TYR A C 1
ATOM 1412 O O . TYR A 1 170 ? 7.010 -10.749 5.399 1.00 80.19 170 TYR A O 1
ATOM 1420 N N . GLU A 1 171 ? 5.895 -10.214 7.266 1.00 80.19 171 GLU A N 1
ATOM 1421 C CA . GLU A 1 171 ? 7.053 -9.607 7.930 1.00 80.19 171 GLU A CA 1
ATOM 1422 C C . GLU A 1 171 ? 8.175 -10.628 8.201 1.00 80.19 171 GLU A C 1
ATOM 1424 O O . GLU A 1 171 ? 9.344 -10.245 8.225 1.00 80.19 171 GLU A O 1
ATOM 1429 N N . ALA A 1 172 ? 7.847 -11.909 8.401 1.00 79.44 172 ALA A N 1
ATOM 1430 C CA . ALA A 1 172 ? 8.825 -12.986 8.537 1.00 79.44 172 ALA A CA 1
ATOM 1431 C C . ALA A 1 172 ? 9.525 -13.289 7.203 1.00 79.44 172 ALA A C 1
ATOM 1433 O O . ALA A 1 172 ? 10.755 -13.279 7.165 1.00 79.44 172 ALA A O 1
ATOM 1434 N N . CYS A 1 173 ? 8.770 -13.445 6.108 1.00 74.31 173 CYS A N 1
ATOM 1435 C CA . CYS A 1 173 ? 9.337 -13.639 4.768 1.00 74.31 173 CYS A CA 1
ATOM 1436 C C . CYS A 1 173 ? 10.285 -12.493 4.373 1.00 74.31 173 CYS A C 1
ATOM 1438 O O . CYS A 1 173 ? 11.372 -12.729 3.856 1.00 74.31 173 CYS A O 1
ATOM 1440 N N . GLU A 1 174 ? 9.918 -11.249 4.691 1.00 72.44 174 GLU A N 1
ATOM 1441 C CA . GLU A 1 174 ? 10.753 -10.073 4.419 1.00 72.44 174 GLU A CA 1
ATOM 1442 C C . G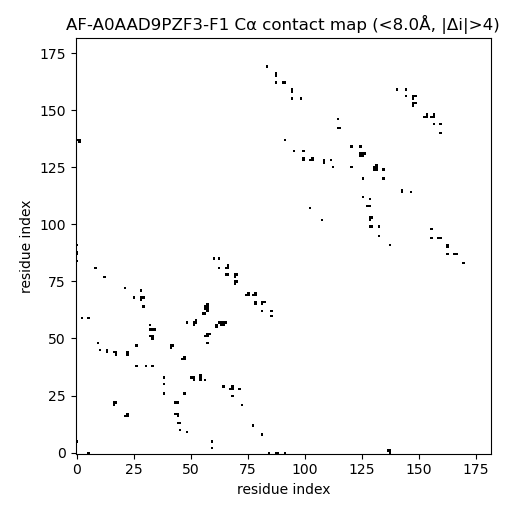LU A 1 174 ? 12.072 -10.059 5.218 1.00 72.44 174 GLU A C 1
ATOM 1444 O O . GLU A 1 174 ? 13.084 -9.543 4.741 1.00 72.44 174 GLU A O 1
ATOM 1449 N N . LYS A 1 175 ? 12.082 -10.611 6.439 1.00 67.69 175 LYS A N 1
ATOM 1450 C CA . LYS A 1 175 ? 13.282 -10.674 7.293 1.00 67.69 175 LYS A CA 1
ATOM 1451 C C . LYS A 1 175 ? 14.252 -11.770 6.866 1.00 67.69 175 LYS A C 1
ATOM 1453 O O . LYS A 1 175 ? 15.460 -11.555 6.933 1.00 67.69 175 LYS A O 1
ATOM 1458 N N . GLU A 1 176 ? 13.741 -12.921 6.440 1.00 64.12 176 GLU A N 1
ATOM 1459 C CA . GLU A 1 176 ? 14.568 -14.044 5.984 1.00 64.12 176 GLU A CA 1
ATOM 1460 C C . GLU A 1 176 ? 15.386 -13.670 4.741 1.00 64.12 176 GLU A C 1
ATOM 1462 O O . GLU A 1 176 ? 16.582 -13.944 4.678 1.00 64.12 176 GLU A O 1
ATOM 1467 N N . GLU A 1 177 ? 14.798 -12.938 3.796 1.00 57.19 177 GLU A N 1
ATOM 1468 C CA . GLU A 1 177 ? 15.517 -12.458 2.612 1.00 57.19 177 GLU A CA 1
ATOM 1469 C C . GLU A 1 177 ? 16.529 -11.349 2.918 1.00 57.19 177 GLU A C 1
ATOM 1471 O O . GLU A 1 177 ? 17.605 -11.318 2.323 1.00 57.19 177 GLU A O 1
ATOM 1476 N N . GLY A 1 178 ? 16.225 -10.449 3.861 1.00 57.22 178 GLY A N 1
ATOM 1477 C CA . GLY A 1 178 ? 17.172 -9.422 4.305 1.00 57.22 178 GLY A CA 1
ATOM 1478 C C . GLY A 1 178 ? 18.444 -10.013 4.927 1.00 57.22 178 GLY A C 1
ATOM 1479 O O . GLY A 1 178 ? 19.514 -9.423 4.800 1.00 57.22 178 GLY A O 1
ATOM 1480 N N . SER A 1 179 ? 18.339 -11.199 5.539 1.00 50.62 179 SER A N 1
ATOM 1481 C CA . SER A 1 179 ? 19.468 -11.938 6.117 1.00 50.62 179 SER A CA 1
ATOM 1482 C C . SER A 1 179 ? 20.276 -12.750 5.096 1.00 50.62 179 SER A C 1
ATOM 1484 O O . SER A 1 179 ? 21.379 -13.178 5.419 1.00 50.62 179 SER A O 1
ATOM 1486 N N . LEU A 1 180 ? 19.747 -12.989 3.891 1.00 42.78 180 LEU A N 1
ATOM 1487 C CA . LEU A 1 180 ? 20.441 -13.709 2.810 1.00 42.78 180 LEU A CA 1
ATOM 1488 C C . LEU A 1 180 ? 21.253 -12.774 1.894 1.00 42.78 180 LEU A C 1
ATOM 1490 O O . LEU A 1 180 ? 21.953 -13.242 0.998 1.00 42.78 180 LEU A O 1
ATOM 1494 N N . VAL A 1 181 ? 21.143 -11.456 2.095 1.00 43.19 181 VAL A N 1
ATOM 1495 C CA . VAL A 1 181 ? 21.789 -10.412 1.274 1.00 43.19 181 VAL A CA 1
ATOM 1496 C C . VAL A 1 181 ? 22.944 -9.706 2.019 1.00 43.19 181 VAL A C 1
ATOM 1498 O O . VAL A 1 181 ? 23.591 -8.827 1.450 1.00 43.19 181 VAL A O 1
ATOM 1501 N N . THR A 1 182 ? 23.244 -10.106 3.261 1.00 38.38 182 THR A N 1
ATOM 1502 C CA . THR A 1 182 ? 24.441 -9.696 4.030 1.00 38.38 182 THR A CA 1
ATOM 1503 C C . THR A 1 182 ? 25.547 -10.731 3.941 1.00 38.38 182 THR A C 1
ATOM 1505 O O . THR A 1 182 ? 26.703 -10.323 3.701 1.00 38.38 182 THR A O 1
#